Protein AF-A0A4Z2H3I4-F1 (afdb_monomer)

pLDDT: mean 89.33, std 10.77, range [33.47, 98.5]

InterPro domains:
  IPR017946 PLC-like phosphodiesterase, TIM beta/alpha-barrel domain superfamily [G3DSA:3.20.20.190] (2-241)
  IPR017946 PLC-like phosphodiesterase, TIM beta/alpha-barrel domain superfamily [SSF51695] (6-240)
  IPR051057 Phosphoinositide phospholipase C domain-containing protein [PTHR13593] (3-241)

Nearest PDB structures (foldseek):
  4qj4-assembly1_B  TM=6.676E-01  e=1.072E-03  Homo sapiens
  4qj5-assembly1_B  TM=6.598E-01  e=9.048E-03  Homo sapiens
  4gnk-assembly1_B  TM=6.176E-01  e=5.556E-03  Homo sapiens
  8uqn-assembly1_B  TM=5.250E-01  e=7.090E-03  Homo sapiens
  8emv-assembly1_A  TM=5.097E-01  e=9.048E-03  Homo sapiens

Sequence (247 aa):
MIWPYQEETITRQLDAGVRYFDLRIARKAHDHDPTRLYFCHGLYTHTDVETVLQTIRDWAERHPTEILILALSHFKGFDKATSAQLHGHLIGFLVTLFGAKLIHVRDAPTLRSCWDKGRNVIVSYDYPTNQHNEIWSKIPFFYGDTMNTTHIESKLQHILEKERPVQYFFVCGLNLTLPEDARTLRYILRPCDNLANVIRRGLPRLLWWVKLQAAKTPVNIVASDMVTCDDFVQTVIELNALKLTRR

Mean predicted aligned error: 5.27 Å

Foldseek 3Di:
DFDPQAPDAPVVCVVLQDAEDAFEKEDDPDDPDLQWIFGDDPDTGPDTPLVSVLVVLVVCVVVLLAAHEYAYDNYYPCDPVCVVVNVVVVVVSNCVSCPQQQDFPPCLDDSVNSSVSSHRYAAEYDDDPVVDRSYHHGAAEDAQQALDLVSRLVRLLCCFPPVNDPDPHHESESEHHQDPDPCNCVAPVDPPHHPNNSQLVSVVVNLVSVLVSLVPGPHGHYHYGHCVPPCNSVSVVVSVVVVVVVD

Radius of gyration: 18.48 Å; Cα contacts (8 Å, |Δi|>4): 355; chains: 1; bounding box: 54×37×49 Å

Solvent-accessible surface area (backbone atoms only — not comparable to full-atom values): 14256 Å² total; per-residue (Å²): 130,75,45,95,57,36,91,62,53,72,66,56,41,42,75,66,63,55,42,70,42,88,43,28,31,26,41,64,97,81,55,90,54,92,73,61,38,23,36,46,72,96,53,71,33,88,62,44,44,65,65,52,50,49,55,51,46,61,50,44,70,78,34,53,84,51,64,37,38,42,37,38,32,74,66,37,72,56,45,90,92,48,29,66,59,48,51,51,49,53,51,52,48,50,52,64,71,49,44,74,25,43,43,42,64,87,63,72,78,44,75,65,63,26,45,79,62,57,17,29,34,37,42,24,32,68,57,95,48,92,91,40,65,51,47,33,67,58,63,52,74,46,60,44,78,30,79,48,65,71,56,28,52,54,50,52,49,44,42,53,74,70,68,45,80,85,60,95,57,42,33,49,36,69,42,71,31,79,57,97,52,80,70,32,50,72,46,67,72,38,94,91,51,44,59,68,60,53,49,60,71,45,43,62,58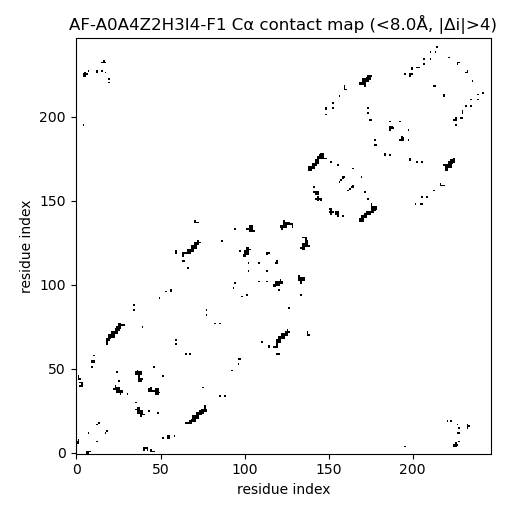,53,52,55,49,49,58,58,45,50,76,77,36,92,70,78,42,80,44,57,59,41,50,92,44,92,58,42,44,60,53,58,57,54,56,52,57,63,54,63,76,73,107

Secondary structure (DSSP, 8-state):
--BTTB-S-HHHHHHHT--EEEEEEE--TT-SSTT--EEEESEEEEEEHHHHHHHHHHHHHH-TTPPEEEEEEEEET--TTTHHHHHHHHHHHHHHHHGGGBPPGGG---HHHHHHTT--EEEEESS--TT-TTEEE---EEE--SS-HHHHHHHHHHIIIII---SS--EEE------SSGGGHHHHS-TT--HHHHHHHHHHHHHHHHHHHHHHS---EEE-SSTTSTTHHHHHHHHHHHHHTT-

Organism: NCBI:txid230148

Structure (mmCIF, N/CA/C/O backbone):
data_AF-A0A4Z2H3I4-F1
#
_entry.id   AF-A0A4Z2H3I4-F1
#
loop_
_atom_site.group_PDB
_atom_site.id
_atom_site.type_symbol
_atom_site.label_atom_id
_atom_site.label_alt_id
_atom_site.label_comp_id
_atom_site.label_asym_id
_atom_site.label_entity_id
_atom_site.label_seq_id
_atom_site.pdbx_PDB_ins_code
_atom_site.Cartn_x
_atom_site.Cartn_y
_atom_site.Cartn_z
_atom_site.occupancy
_atom_site.B_iso_or_equiv
_atom_site.auth_seq_id
_atom_site.auth_comp_id
_atom_site.auth_asym_id
_atom_site.auth_atom_id
_atom_site.pdbx_PDB_model_num
ATOM 1 N N . MET A 1 1 ? 13.005 -14.439 -2.366 1.00 33.47 1 MET A N 1
ATOM 2 C CA . MET A 1 1 ? 13.106 -13.168 -1.619 1.00 33.47 1 MET A CA 1
ATOM 3 C C . MET A 1 1 ? 12.303 -12.146 -2.407 1.00 33.47 1 MET A C 1
ATOM 5 O O . MET A 1 1 ? 12.678 -11.876 -3.540 1.00 33.47 1 MET A O 1
ATOM 9 N N . ILE A 1 2 ? 11.124 -11.741 -1.924 1.00 41.56 2 ILE A N 1
ATOM 10 C CA . ILE A 1 2 ? 10.157 -11.006 -2.764 1.00 41.56 2 ILE A CA 1
ATOM 11 C C . ILE A 1 2 ? 10.314 -9.486 -2.605 1.00 41.56 2 ILE A C 1
ATOM 13 O O . ILE A 1 2 ? 9.957 -8.773 -3.526 1.00 41.56 2 ILE A O 1
ATOM 17 N N . TRP A 1 3 ? 10.971 -8.968 -1.560 1.00 48.19 3 TRP A N 1
ATOM 18 C CA . TRP A 1 3 ? 11.234 -7.528 -1.431 1.00 48.19 3 TRP A CA 1
ATOM 19 C C . TRP A 1 3 ? 12.502 -7.267 -0.607 1.00 48.19 3 TRP A C 1
ATOM 21 O O . TRP A 1 3 ? 12.712 -7.965 0.378 1.00 48.19 3 TRP A O 1
ATOM 31 N N . PRO A 1 4 ? 13.334 -6.257 -0.923 1.00 52.94 4 PRO A N 1
ATOM 32 C CA . PRO A 1 4 ? 14.510 -5.934 -0.104 1.00 52.94 4 PRO A CA 1
ATOM 33 C C . PRO A 1 4 ? 14.171 -5.423 1.313 1.00 52.94 4 PRO A C 1
ATOM 35 O O . PRO A 1 4 ? 15.060 -5.330 2.153 1.00 52.94 4 PRO A O 1
ATOM 38 N N . TYR A 1 5 ? 12.894 -5.125 1.582 1.00 62.50 5 TYR A N 1
ATOM 39 C CA . TYR A 1 5 ? 12.391 -4.551 2.838 1.00 62.50 5 TYR A CA 1
ATOM 40 C C . TYR A 1 5 ? 11.296 -5.405 3.510 1.00 62.50 5 TYR A C 1
ATOM 42 O O . TYR A 1 5 ? 10.777 -5.030 4.559 1.00 62.50 5 TYR A O 1
ATOM 50 N N . GLN A 1 6 ? 10.931 -6.554 2.924 1.00 67.38 6 GLN A N 1
ATOM 51 C CA . GLN A 1 6 ? 9.969 -7.501 3.502 1.00 67.38 6 GLN A CA 1
ATOM 52 C C . GLN A 1 6 ? 10.520 -8.920 3.393 1.00 67.38 6 GLN A C 1
ATOM 54 O O . GLN A 1 6 ? 10.957 -9.350 2.325 1.00 67.38 6 GLN A O 1
ATOM 59 N N . GLU A 1 7 ? 10.473 -9.658 4.495 1.00 71.50 7 GLU A N 1
ATOM 60 C CA . GLU A 1 7 ? 11.048 -11.008 4.571 1.00 71.50 7 GLU A CA 1
ATOM 61 C C . GLU A 1 7 ? 10.045 -12.091 4.164 1.00 71.50 7 GLU A C 1
ATOM 63 O O . GLU A 1 7 ? 10.431 -13.172 3.721 1.00 71.50 7 GLU A O 1
ATOM 68 N N . GLU A 1 8 ? 8.756 -11.764 4.239 1.00 82.69 8 GLU A N 1
ATOM 69 C CA . GLU A 1 8 ? 7.660 -12.702 4.049 1.00 82.69 8 GLU A CA 1
ATOM 70 C C . GLU A 1 8 ? 6.959 -12.544 2.699 1.00 82.69 8 GLU A C 1
ATOM 72 O O . GLU A 1 8 ? 6.923 -11.470 2.087 1.00 82.69 8 GLU A O 1
ATOM 77 N N . THR A 1 9 ? 6.369 -13.644 2.230 1.00 88.12 9 THR A N 1
ATOM 78 C CA . THR A 1 9 ? 5.552 -13.656 1.011 1.00 88.12 9 THR A CA 1
ATOM 79 C C . THR A 1 9 ? 4.274 -12.834 1.193 1.00 88.12 9 THR A C 1
ATOM 81 O O . THR A 1 9 ? 3.823 -12.602 2.315 1.00 88.12 9 THR A O 1
ATOM 84 N N . ILE A 1 10 ? 3.649 -12.427 0.082 1.00 91.00 10 ILE A N 1
ATOM 85 C CA . ILE A 1 10 ? 2.389 -11.666 0.106 1.00 91.00 10 ILE A CA 1
ATOM 86 C C . ILE A 1 10 ? 1.302 -12.394 0.916 1.00 91.00 10 ILE A C 1
ATOM 88 O O . ILE A 1 10 ? 0.629 -11.780 1.734 1.00 91.00 10 ILE A O 1
ATOM 92 N N . THR A 1 11 ? 1.188 -13.717 0.756 1.00 92.62 11 THR A N 1
ATOM 93 C CA . THR A 1 11 ? 0.208 -14.544 1.470 1.00 92.62 11 THR A CA 1
ATOM 94 C C . THR A 1 11 ? 0.482 -14.566 2.965 1.00 92.62 11 THR A C 1
ATOM 96 O O . THR A 1 11 ? -0.439 -14.375 3.742 1.00 92.62 11 THR A O 1
ATOM 99 N N . ARG A 1 12 ? 1.746 -14.700 3.383 1.00 93.25 12 ARG A N 1
ATOM 100 C CA . ARG A 1 12 ? 2.093 -14.664 4.809 1.00 93.25 12 ARG A CA 1
ATOM 101 C C . ARG A 1 12 ? 1.840 -13.296 5.437 1.00 93.25 12 ARG A C 1
ATOM 103 O O . ARG A 1 12 ? 1.395 -13.234 6.574 1.00 93.25 12 ARG A O 1
ATOM 110 N N . GLN A 1 13 ? 2.071 -12.208 4.702 1.00 93.69 13 GLN A N 1
ATOM 111 C CA . GLN A 1 13 ? 1.707 -10.864 5.161 1.00 93.69 13 GLN A CA 1
ATOM 112 C C . GLN A 1 13 ? 0.184 -10.718 5.311 1.00 93.69 13 GLN A C 1
ATOM 114 O O . GLN A 1 13 ? -0.286 -10.208 6.328 1.00 93.69 13 GLN A O 1
ATOM 119 N N . LEU A 1 14 ? -0.592 -11.204 4.336 1.00 96.19 14 LEU A N 1
ATOM 120 C CA . LEU A 1 14 ? -2.055 -11.233 4.411 1.00 96.19 14 LEU A CA 1
ATOM 121 C C . LEU A 1 14 ? -2.539 -12.052 5.619 1.00 96.19 14 LEU A C 1
ATOM 123 O O . LEU A 1 14 ? -3.332 -11.553 6.417 1.00 96.19 14 LEU A O 1
ATOM 127 N N . ASP A 1 15 ? -2.021 -13.263 5.807 1.00 96.00 15 ASP A N 1
ATOM 128 C CA . ASP A 1 15 ? -2.393 -14.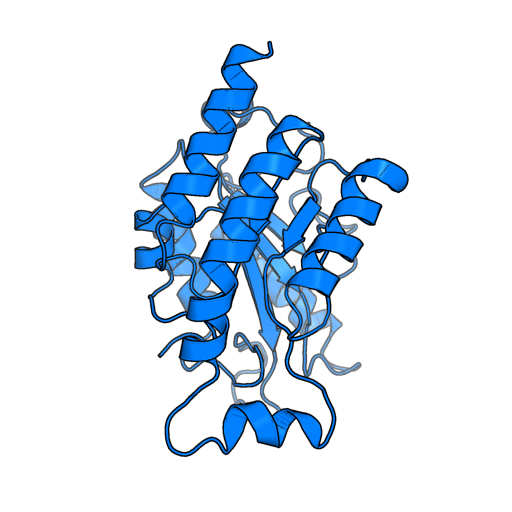141 6.922 1.00 96.00 15 ASP A CA 1
ATOM 129 C C . ASP A 1 15 ? -1.993 -13.545 8.282 1.00 96.00 15 ASP A C 1
ATOM 131 O O . ASP A 1 15 ? -2.710 -13.713 9.265 1.00 96.00 15 ASP A O 1
ATOM 135 N N . ALA A 1 16 ? -0.898 -12.779 8.335 1.00 94.75 16 ALA A N 1
ATOM 136 C CA . ALA A 1 16 ? -0.469 -12.063 9.535 1.00 94.75 16 ALA A CA 1
ATOM 137 C C . ALA A 1 16 ? -1.358 -10.856 9.890 1.00 94.75 16 ALA A C 1
ATOM 139 O O . ALA A 1 16 ? -1.251 -10.350 11.003 1.00 94.75 16 ALA A O 1
ATOM 140 N N . GLY A 1 17 ? -2.219 -10.390 8.975 1.00 95.81 17 GLY A N 1
ATOM 141 C CA . GLY A 1 17 ? -3.158 -9.280 9.201 1.00 95.81 17 GLY A CA 1
ATOM 142 C C . GLY A 1 17 ? -2.878 -8.003 8.397 1.00 95.81 17 GLY A C 1
ATOM 143 O O . GLY A 1 17 ? -3.537 -6.985 8.608 1.00 95.81 17 GLY A O 1
ATOM 144 N N . VAL A 1 18 ? -1.935 -8.026 7.450 1.00 96.81 18 VAL A N 1
ATOM 145 C CA . VAL A 1 18 ? -1.668 -6.884 6.559 1.00 96.81 18 VAL A CA 1
ATOM 146 C C . VAL A 1 18 ? -2.815 -6.720 5.562 1.00 96.81 18 VAL A C 1
ATOM 148 O O . VAL A 1 18 ? -3.235 -7.676 4.910 1.00 96.81 18 VAL A O 1
ATOM 151 N N . ARG A 1 19 ? -3.331 -5.494 5.432 1.00 97.75 19 ARG A N 1
ATOM 152 C CA . ARG A 1 19 ? -4.454 -5.157 4.533 1.00 97.75 19 ARG A CA 1
ATOM 153 C C . ARG A 1 19 ? -4.159 -4.018 3.562 1.00 97.75 19 ARG A C 1
ATOM 155 O O . ARG A 1 19 ? -4.962 -3.762 2.673 1.00 97.75 19 ARG A O 1
ATOM 162 N N . TYR A 1 20 ? -3.016 -3.354 3.706 1.00 97.81 20 TYR A N 1
ATOM 163 C CA . TYR A 1 20 ? -2.550 -2.307 2.804 1.00 97.81 20 TYR A CA 1
ATOM 164 C C . TYR A 1 20 ? -1.226 -2.725 2.170 1.00 97.81 20 TYR A C 1
ATOM 166 O O . TYR A 1 20 ? -0.314 -3.141 2.884 1.00 97.81 20 TYR A O 1
ATOM 174 N N . PHE A 1 21 ? -1.105 -2.563 0.853 1.00 96.62 21 PHE A N 1
ATOM 175 C CA . PHE A 1 21 ? 0.121 -2.852 0.112 1.00 96.62 21 PHE A CA 1
ATOM 176 C C . PHE A 1 21 ? 0.540 -1.644 -0.735 1.00 96.62 21 PHE A C 1
ATOM 178 O O . PHE A 1 21 ? -0.208 -1.221 -1.616 1.00 96.62 21 PHE A O 1
ATOM 185 N N . ASP A 1 22 ? 1.749 -1.120 -0.487 1.00 94.81 22 ASP A N 1
ATOM 186 C CA . ASP A 1 22 ? 2.433 -0.162 -1.375 1.00 94.81 22 ASP A CA 1
ATOM 187 C C . ASP A 1 22 ? 3.114 -0.935 -2.515 1.00 94.81 22 ASP A C 1
ATOM 189 O O . ASP A 1 22 ? 4.174 -1.541 -2.347 1.00 94.81 22 ASP A O 1
ATOM 193 N N . LEU A 1 23 ? 2.463 -0.966 -3.674 1.00 95.19 23 LEU A N 1
ATOM 194 C CA . LEU A 1 23 ? 2.845 -1.747 -4.843 1.00 95.19 23 LEU A CA 1
ATOM 195 C C . LEU A 1 23 ? 3.540 -0.853 -5.874 1.00 95.19 23 LEU A C 1
ATOM 197 O O . LEU A 1 23 ? 2.917 -0.252 -6.748 1.00 95.19 23 LEU A O 1
ATOM 201 N N . ARG A 1 24 ? 4.867 -0.785 -5.795 1.00 94.88 24 ARG A N 1
ATOM 202 C CA . ARG A 1 24 ? 5.680 0.030 -6.708 1.00 94.88 24 ARG A CA 1
ATOM 203 C C . ARG A 1 24 ? 5.961 -0.710 -8.000 1.00 94.88 24 ARG A C 1
ATOM 205 O O . ARG A 1 24 ? 6.603 -1.757 -7.967 1.00 94.88 24 ARG A O 1
ATOM 212 N N . ILE A 1 25 ? 5.503 -0.176 -9.124 1.00 96.00 25 ILE A N 1
ATOM 213 C CA . ILE A 1 25 ? 5.488 -0.877 -10.412 1.00 96.00 25 ILE A CA 1
ATOM 214 C C . ILE A 1 25 ? 6.670 -0.456 -11.278 1.00 96.00 25 ILE A C 1
ATOM 216 O O . ILE A 1 25 ? 7.035 0.715 -11.330 1.00 96.00 25 ILE A O 1
ATOM 220 N N . ALA A 1 26 ? 7.263 -1.401 -12.000 1.00 95.12 26 ALA A N 1
ATOM 221 C CA . ALA A 1 26 ? 8.346 -1.121 -12.920 1.00 95.12 26 ALA A CA 1
ATOM 222 C C . ALA A 1 26 ? 8.342 -2.018 -14.163 1.00 95.12 26 ALA A C 1
ATOM 224 O O . ALA A 1 26 ? 7.937 -3.180 -14.131 1.00 95.12 26 ALA A O 1
ATOM 225 N N . ARG A 1 27 ? 8.877 -1.474 -15.255 1.00 94.56 27 ARG A N 1
ATOM 226 C CA . ARG A 1 27 ? 9.153 -2.151 -16.522 1.00 94.56 27 ARG A CA 1
ATOM 227 C C . ARG A 1 27 ? 10.663 -2.366 -16.659 1.00 94.56 27 ARG A C 1
ATOM 229 O O . ARG A 1 27 ? 11.450 -1.451 -16.420 1.00 94.56 27 ARG A O 1
ATOM 236 N N . LYS A 1 28 ? 11.079 -3.571 -17.056 1.00 91.88 28 LYS A N 1
ATOM 237 C CA . LYS A 1 28 ? 12.481 -3.863 -17.404 1.00 91.88 28 LYS A CA 1
ATOM 238 C C . LYS A 1 28 ? 12.719 -3.490 -18.871 1.00 91.88 28 LYS A C 1
ATOM 240 O O . LYS A 1 28 ? 11.961 -3.927 -19.729 1.00 91.88 28 LYS A O 1
ATOM 245 N N . ALA A 1 29 ? 13.790 -2.750 -19.161 1.00 86.25 29 ALA A N 1
ATOM 246 C CA . ALA A 1 29 ? 14.075 -2.210 -20.499 1.00 86.25 29 ALA A CA 1
ATOM 247 C C . ALA A 1 29 ? 14.189 -3.265 -21.622 1.00 86.25 29 ALA A C 1
ATOM 249 O O . ALA A 1 29 ? 13.952 -2.949 -22.783 1.00 86.25 29 ALA A O 1
ATOM 250 N N . HIS A 1 30 ? 14.542 -4.511 -21.291 1.00 85.31 30 HIS A N 1
ATOM 251 C CA . HIS A 1 30 ? 14.790 -5.582 -22.267 1.00 85.31 30 HIS A CA 1
ATOM 252 C C . HIS A 1 30 ? 13.924 -6.823 -22.041 1.00 85.31 30 HIS A C 1
ATOM 254 O O . HIS A 1 30 ? 14.320 -7.925 -22.409 1.00 85.31 30 HIS A O 1
ATOM 260 N N . ASP A 1 31 ? 12.762 -6.684 -21.404 1.00 90.81 31 ASP A N 1
ATOM 261 C CA . ASP A 1 31 ? 11.843 -7.823 -21.349 1.00 90.81 31 ASP A CA 1
ATOM 262 C C . ASP A 1 31 ? 11.178 -8.027 -22.710 1.00 90.81 31 ASP A C 1
ATOM 264 O O . ASP A 1 31 ? 10.660 -7.067 -23.286 1.00 90.81 31 ASP A O 1
ATOM 268 N N . HIS A 1 32 ? 11.170 -9.268 -23.184 1.00 92.00 32 HIS A N 1
ATOM 269 C CA . HIS A 1 32 ? 10.575 -9.644 -24.463 1.00 92.00 32 HIS A CA 1
ATOM 270 C C . HIS A 1 32 ? 9.046 -9.551 -24.460 1.00 92.00 32 HIS A C 1
ATOM 272 O O . HIS A 1 32 ? 8.442 -9.400 -25.519 1.00 92.00 32 HIS A O 1
ATOM 278 N N . ASP A 1 33 ? 8.425 -9.630 -23.284 1.00 94.06 33 ASP A N 1
ATOM 279 C CA . ASP A 1 33 ? 6.992 -9.440 -23.125 1.00 94.06 33 ASP A CA 1
ATOM 280 C C . ASP A 1 33 ? 6.682 -7.930 -23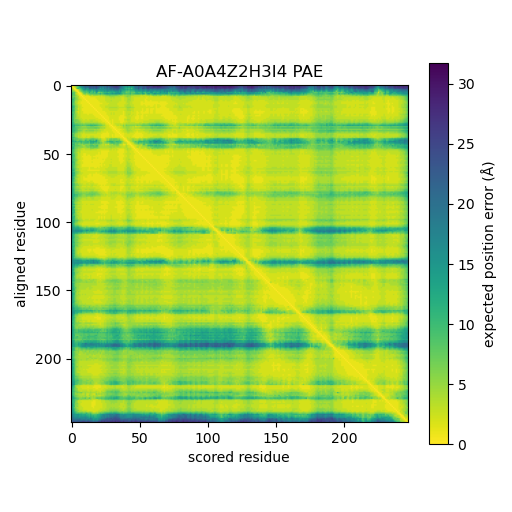.031 1.00 94.06 33 ASP A C 1
ATOM 282 O O . ASP A 1 33 ? 7.182 -7.251 -22.122 1.00 94.06 33 ASP A O 1
ATOM 286 N N . PRO A 1 34 ? 5.895 -7.368 -23.970 1.00 91.50 34 PRO A N 1
ATOM 287 C CA . PRO A 1 34 ? 5.706 -5.923 -24.089 1.00 91.50 34 PRO A CA 1
ATOM 288 C C . PRO A 1 34 ? 5.000 -5.312 -22.877 1.00 91.50 34 PRO A C 1
ATOM 290 O O . PRO A 1 34 ? 5.246 -4.147 -22.558 1.00 91.50 34 PRO A O 1
ATOM 293 N N . THR A 1 35 ? 4.163 -6.091 -22.190 1.00 94.62 35 THR A N 1
ATOM 294 C CA . THR A 1 35 ? 3.312 -5.635 -21.086 1.00 94.62 35 THR A CA 1
ATOM 295 C C . THR A 1 35 ? 3.733 -6.194 -19.735 1.00 94.62 35 THR A C 1
ATOM 297 O O . THR A 1 35 ? 3.132 -5.838 -18.727 1.00 94.62 35 THR A O 1
ATOM 300 N N . ARG A 1 36 ? 4.784 -7.021 -19.670 1.00 96.06 36 ARG A N 1
ATOM 301 C CA . ARG A 1 36 ? 5.244 -7.588 -18.400 1.00 96.06 36 ARG A CA 1
ATOM 302 C C . ARG A 1 36 ? 5.825 -6.538 -17.471 1.00 96.06 36 ARG A C 1
ATOM 304 O O . ARG A 1 36 ? 6.812 -5.854 -17.781 1.00 96.06 36 ARG A O 1
ATOM 311 N N . LEU A 1 37 ? 5.235 -6.494 -16.284 1.00 96.88 37 LEU A N 1
ATOM 312 C CA . LEU A 1 37 ? 5.583 -5.592 -15.201 1.00 96.88 37 LEU A CA 1
ATOM 313 C C . LEU A 1 37 ? 6.110 -6.371 -14.003 1.00 96.88 37 LEU A C 1
ATOM 315 O O . LEU A 1 37 ? 5.748 -7.519 -13.758 1.00 96.88 37 LEU A O 1
ATOM 319 N N . TYR A 1 38 ? 6.954 -5.706 -13.233 1.00 95.38 38 TYR A N 1
ATOM 320 C CA . TYR A 1 38 ? 7.551 -6.213 -12.007 1.00 95.38 38 TYR A CA 1
ATOM 321 C C . TYR A 1 38 ? 7.310 -5.208 -10.907 1.00 95.38 38 TYR A C 1
ATOM 323 O O . TYR A 1 38 ? 7.079 -4.029 -11.183 1.00 95.38 38 TYR A O 1
ATOM 331 N N . PHE A 1 39 ? 7.440 -5.639 -9.663 1.00 91.69 39 PHE A N 1
ATOM 332 C CA . PHE A 1 39 ? 7.546 -4.659 -8.608 1.00 91.69 39 PHE A CA 1
ATOM 333 C C . PHE A 1 39 ? 8.992 -4.218 -8.395 1.00 91.69 39 PHE A C 1
ATOM 335 O O . PHE A 1 39 ? 9.930 -4.962 -8.698 1.00 91.69 39 PHE A O 1
ATOM 342 N N . CYS A 1 40 ? 9.184 -2.999 -7.891 1.00 82.50 40 CYS A N 1
ATOM 343 C CA . CYS A 1 40 ? 10.511 -2.437 -7.680 1.00 82.50 40 CYS A CA 1
ATOM 344 C C . CYS A 1 40 ? 10.581 -1.528 -6.453 1.00 82.50 40 CYS A C 1
ATOM 346 O O . CYS A 1 40 ? 9.931 -0.488 -6.385 1.00 82.50 40 CYS A O 1
ATOM 348 N N . HIS A 1 41 ? 11.466 -1.881 -5.523 1.00 71.69 41 HIS A N 1
ATOM 349 C CA . HIS A 1 41 ? 11.884 -1.004 -4.431 1.00 71.69 41 HIS A CA 1
ATOM 350 C C . HIS A 1 41 ? 13.417 -1.037 -4.335 1.00 71.69 41 HIS A C 1
ATOM 352 O O . HIS A 1 41 ? 13.997 -1.671 -3.459 1.00 71.69 41 HIS A O 1
ATOM 358 N N . GLY A 1 42 ? 14.088 -0.431 -5.319 1.00 65.19 42 GLY A N 1
ATOM 359 C CA . GLY A 1 42 ? 15.540 -0.526 -5.526 1.00 65.19 42 GLY A CA 1
ATOM 360 C C . GLY A 1 42 ? 15.936 -1.722 -6.400 1.00 65.19 42 GLY A C 1
ATOM 361 O O . GLY A 1 42 ? 16.611 -1.538 -7.411 1.00 65.19 42 GLY A O 1
ATOM 362 N N . LEU A 1 43 ? 15.442 -2.920 -6.071 1.00 64.44 43 LEU A N 1
ATOM 363 C CA . LEU A 1 43 ? 15.597 -4.142 -6.872 1.00 64.44 43 LEU A CA 1
ATOM 364 C C . LEU A 1 43 ? 14.255 -4.604 -7.449 1.00 64.44 43 LEU A C 1
ATOM 366 O O . LEU A 1 43 ? 13.209 -4.405 -6.829 1.00 64.44 43 LEU A O 1
ATOM 370 N N . TYR A 1 44 ? 14.305 -5.237 -8.624 1.00 73.81 44 TYR A N 1
ATOM 371 C CA . TYR A 1 44 ? 13.139 -5.859 -9.250 1.00 73.81 44 TYR A CA 1
ATOM 372 C C . TYR A 1 44 ? 12.775 -7.171 -8.563 1.00 73.81 44 TYR A C 1
ATOM 374 O O . TYR A 1 44 ? 13.653 -7.961 -8.211 1.00 73.81 44 TYR A O 1
ATOM 382 N N . THR A 1 45 ? 11.480 -7.453 -8.476 1.00 79.00 45 THR A N 1
ATOM 383 C CA . THR A 1 45 ? 10.998 -8.788 -8.123 1.00 79.00 45 THR A CA 1
ATOM 384 C C . THR A 1 45 ? 11.308 -9.802 -9.224 1.00 79.00 45 THR A C 1
ATOM 386 O O . THR A 1 45 ? 11.443 -9.468 -10.408 1.00 79.00 45 THR A O 1
ATOM 389 N N . HIS A 1 46 ? 11.432 -11.070 -8.825 1.00 81.19 46 HIS A N 1
ATOM 390 C CA . HIS A 1 46 ? 11.517 -12.187 -9.769 1.00 81.19 46 HIS A CA 1
ATOM 391 C C . HIS A 1 46 ? 10.151 -12.499 -10.383 1.00 81.19 46 HIS A C 1
ATOM 393 O O . HIS A 1 46 ? 10.049 -12.659 -11.594 1.00 81.19 46 HIS A O 1
ATOM 399 N N . THR A 1 47 ? 9.117 -12.549 -9.545 1.00 87.75 47 THR A N 1
ATOM 400 C CA . THR A 1 47 ? 7.726 -12.749 -9.958 1.00 87.75 47 THR A CA 1
ATOM 401 C C . THR A 1 47 ? 7.163 -11.458 -10.549 1.00 87.75 47 THR A C 1
ATOM 403 O O . THR A 1 47 ? 7.427 -10.372 -10.019 1.00 87.75 47 THR A O 1
ATOM 406 N N . ASP A 1 48 ? 6.416 -11.575 -11.645 1.00 94.12 48 ASP A N 1
ATOM 407 C CA . ASP A 1 48 ? 5.728 -10.456 -12.283 1.00 94.12 48 ASP A CA 1
ATOM 408 C C . ASP A 1 48 ? 4.522 -9.975 -11.453 1.00 94.12 48 ASP A C 1
ATOM 410 O O . ASP A 1 48 ? 4.049 -10.644 -10.529 1.00 94.12 48 ASP A O 1
ATOM 414 N N . VAL A 1 49 ? 4.043 -8.776 -11.779 1.00 96.31 49 VAL A N 1
ATOM 415 C CA . VAL A 1 49 ? 2.945 -8.102 -11.073 1.00 96.31 49 VAL A CA 1
ATOM 416 C C . VAL A 1 49 ? 1.639 -8.890 -11.158 1.00 96.31 49 VAL A C 1
ATOM 418 O O . VAL A 1 49 ? 0.946 -9.020 -10.149 1.00 96.31 49 VAL A O 1
ATOM 421 N N . GLU A 1 50 ? 1.301 -9.428 -12.329 1.00 97.50 50 GLU A N 1
ATOM 422 C CA . GLU A 1 50 ? 0.017 -10.092 -12.563 1.00 97.50 50 GLU A CA 1
ATOM 423 C C . GLU A 1 50 ? -0.101 -11.383 -11.751 1.00 97.50 50 GLU A C 1
ATOM 425 O O . GLU A 1 50 ? -1.119 -11.598 -11.090 1.00 97.50 50 GLU A O 1
ATOM 430 N N . THR A 1 51 ? 0.965 -12.185 -11.696 1.00 96.81 51 THR A N 1
ATOM 431 C CA . THR A 1 51 ? 1.025 -13.411 -10.882 1.00 96.81 51 THR A CA 1
ATOM 432 C C . THR A 1 51 ? 0.799 -13.130 -9.389 1.00 96.81 51 THR A C 1
ATOM 434 O O . THR A 1 51 ? 0.064 -13.846 -8.698 1.00 96.81 51 THR A O 1
ATOM 437 N N . VAL A 1 52 ? 1.402 -12.065 -8.848 1.00 96.19 52 VAL A N 1
ATOM 438 C CA . VAL A 1 52 ? 1.201 -11.698 -7.434 1.00 96.19 52 VAL A CA 1
ATOM 439 C C . VAL A 1 52 ? -0.211 -11.164 -7.199 1.00 96.19 52 VAL A C 1
ATOM 441 O O . VAL A 1 52 ? -0.834 -11.515 -6.198 1.00 96.19 52 VAL A O 1
ATOM 444 N N . LEU A 1 53 ? -0.752 -10.361 -8.119 1.00 98.25 53 LEU A N 1
ATOM 445 C CA . LEU A 1 53 ? -2.129 -9.872 -8.027 1.00 98.25 53 LEU A CA 1
ATOM 446 C C . LEU A 1 53 ? -3.147 -11.020 -8.073 1.00 98.25 53 LEU A C 1
ATOM 448 O O . LEU A 1 53 ? -4.117 -10.988 -7.318 1.00 98.25 53 LEU A O 1
ATOM 452 N N . GLN A 1 54 ? -2.914 -12.063 -8.878 1.00 98.38 54 GLN A N 1
ATOM 453 C CA . GLN A 1 54 ? -3.735 -13.282 -8.873 1.00 98.38 54 GLN A CA 1
ATOM 454 C C . GLN A 1 54 ? -3.713 -13.968 -7.502 1.00 98.38 54 GLN A C 1
ATOM 456 O O . GLN A 1 54 ? -4.769 -14.311 -6.976 1.00 98.38 54 GLN A O 1
ATOM 461 N N . THR A 1 55 ? -2.536 -14.069 -6.876 1.00 97.94 55 THR A N 1
ATOM 462 C CA . THR A 1 55 ? -2.398 -14.612 -5.512 1.00 97.94 55 THR A CA 1
ATOM 463 C C . THR A 1 55 ? -3.212 -13.800 -4.497 1.00 97.94 55 THR A C 1
ATOM 465 O O . THR A 1 55 ? -3.881 -14.367 -3.632 1.00 97.94 55 THR A O 1
ATOM 468 N N . ILE A 1 56 ? -3.189 -12.467 -4.611 1.00 98.38 56 ILE A N 1
ATOM 469 C CA . ILE A 1 56 ? -3.987 -11.568 -3.765 1.00 98.38 56 ILE A CA 1
ATOM 470 C C . ILE A 1 56 ? -5.486 -11.774 -4.020 1.00 98.38 56 ILE A C 1
ATOM 472 O O . ILE A 1 56 ? -6.254 -11.866 -3.064 1.00 98.38 56 ILE A O 1
ATOM 476 N N . ARG A 1 57 ? -5.909 -11.891 -5.285 1.00 98.38 57 ARG A N 1
ATOM 477 C CA . ARG A 1 57 ? -7.306 -12.148 -5.666 1.00 98.38 57 ARG A CA 1
ATOM 478 C C . ARG A 1 57 ? -7.817 -13.454 -5.070 1.00 98.38 57 ARG A C 1
ATOM 480 O O . ARG A 1 57 ? -8.890 -13.462 -4.472 1.00 98.38 57 ARG A O 1
ATOM 487 N N . ASP A 1 58 ? -7.047 -14.532 -5.177 1.00 98.38 58 ASP A N 1
ATOM 488 C CA . ASP A 1 58 ? -7.422 -15.844 -4.638 1.00 98.38 58 ASP A CA 1
ATOM 489 C C . ASP A 1 58 ? -7.508 -15.835 -3.107 1.00 98.38 58 ASP A C 1
ATOM 491 O O . ASP A 1 58 ? -8.294 -16.574 -2.510 1.00 98.38 58 ASP A O 1
ATOM 495 N N . TRP A 1 59 ? -6.691 -15.012 -2.444 1.00 98.50 59 TRP A N 1
ATOM 496 C CA . TRP A 1 59 ? -6.810 -14.785 -1.007 1.00 98.50 59 TRP A CA 1
ATOM 497 C C . TRP A 1 59 ? -8.064 -13.971 -0.669 1.00 98.50 59 TRP A C 1
ATOM 499 O O . TRP A 1 59 ? -8.817 -14.380 0.211 1.00 98.50 59 TRP A O 1
ATOM 509 N N . ALA A 1 60 ? -8.335 -12.882 -1.394 1.00 98.38 60 ALA A N 1
ATOM 510 C CA . ALA A 1 60 ? -9.510 -12.034 -1.186 1.00 98.38 60 ALA A CA 1
ATOM 511 C C . ALA A 1 60 ? -10.830 -12.796 -1.394 1.00 98.38 60 ALA A C 1
ATOM 513 O O . ALA A 1 60 ? -11.794 -12.556 -0.673 1.00 98.38 60 ALA A O 1
ATOM 514 N N . GLU A 1 61 ? -10.873 -13.742 -2.338 1.00 97.94 61 GLU A N 1
ATOM 515 C CA . GLU A 1 61 ? -12.028 -14.625 -2.565 1.00 97.94 61 GLU A CA 1
ATOM 516 C C . GLU A 1 61 ? -12.358 -15.476 -1.332 1.00 97.94 61 GLU A C 1
ATOM 518 O O . GLU A 1 61 ? -13.520 -15.644 -0.974 1.00 97.94 61 GLU A O 1
ATOM 523 N N . ARG A 1 62 ? -11.329 -15.988 -0.651 1.00 98.19 62 ARG A N 1
ATOM 524 C CA . ARG A 1 62 ? -11.484 -16.837 0.539 1.00 98.19 62 ARG A CA 1
ATOM 525 C C . ARG A 1 62 ? -11.783 -16.046 1.814 1.00 98.19 62 ARG A C 1
ATOM 527 O O . ARG A 1 62 ? -12.165 -16.648 2.812 1.00 98.19 62 ARG A O 1
ATOM 534 N N . HIS A 1 63 ? -11.635 -14.722 1.778 1.00 98.38 63 HIS A N 1
ATOM 535 C CA . HIS A 1 63 ? -11.802 -13.834 2.930 1.00 98.38 63 HIS A CA 1
ATOM 536 C C . HIS A 1 63 ? -12.714 -12.644 2.576 1.00 98.38 63 HIS A C 1
ATOM 538 O O . HIS A 1 63 ? -12.270 -11.493 2.574 1.00 98.38 63 HIS A O 1
ATOM 544 N N . PRO A 1 64 ? -14.004 -12.887 2.271 1.00 97.50 64 PRO A N 1
ATOM 545 C CA . PRO A 1 64 ? -14.909 -11.860 1.743 1.00 97.50 64 PRO A CA 1
ATOM 546 C C . PRO A 1 64 ? -15.178 -10.698 2.714 1.00 97.50 64 PRO A C 1
ATOM 548 O O . PRO A 1 64 ? -15.619 -9.632 2.289 1.00 97.50 64 PRO A O 1
ATOM 551 N N . THR A 1 65 ? -14.906 -10.874 4.010 1.00 97.50 65 THR A N 1
ATOM 552 C CA . THR A 1 65 ? -15.054 -9.821 5.025 1.00 97.50 65 THR A CA 1
ATOM 553 C C . THR A 1 65 ? -13.810 -8.944 5.181 1.00 97.50 65 THR A C 1
ATOM 555 O O . THR A 1 65 ? -13.884 -7.868 5.777 1.00 97.50 65 THR A O 1
ATOM 558 N N . GLU A 1 66 ? -12.670 -9.361 4.635 1.00 98.12 66 GLU A N 1
ATOM 559 C CA . GLU A 1 66 ? -11.400 -8.656 4.779 1.00 98.12 66 GLU A CA 1
ATOM 560 C C . GLU A 1 66 ? -11.218 -7.647 3.648 1.00 98.12 66 GLU A C 1
ATOM 562 O O . GLU A 1 66 ? -11.123 -8.025 2.484 1.00 98.12 66 GLU A O 1
ATOM 567 N N . ILE A 1 67 ? -11.145 -6.358 3.989 1.00 97.69 67 ILE A N 1
ATOM 568 C CA . ILE A 1 67 ? -10.945 -5.292 3.002 1.00 97.69 67 ILE A CA 1
ATOM 569 C C . ILE A 1 67 ? -9.455 -5.136 2.700 1.00 97.69 67 ILE A C 1
ATOM 571 O O . ILE A 1 67 ? -8.668 -4.855 3.602 1.00 97.69 67 ILE A O 1
ATOM 575 N N . LEU A 1 68 ? -9.081 -5.266 1.429 1.00 98.50 68 LEU A N 1
ATOM 576 C CA . LEU A 1 68 ? -7.727 -5.029 0.935 1.00 98.50 68 LEU A CA 1
ATOM 577 C C . LEU A 1 68 ? -7.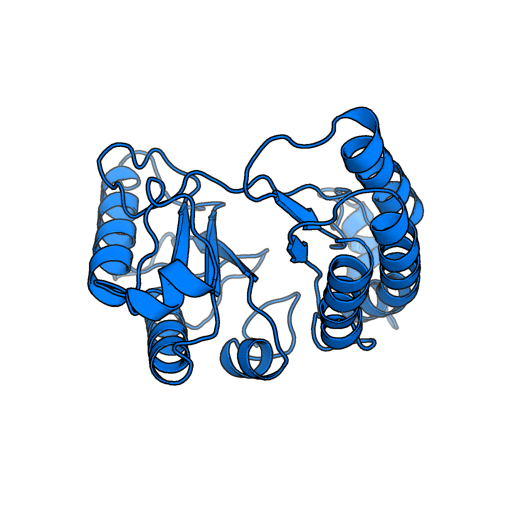616 -3.663 0.261 1.00 98.50 68 LEU A C 1
ATOM 579 O O . LEU A 1 68 ? -8.502 -3.266 -0.490 1.00 98.50 68 LEU A O 1
ATOM 583 N N . ILE A 1 69 ? -6.502 -2.969 0.483 1.00 98.19 69 ILE A N 1
ATOM 584 C CA . ILE A 1 69 ? -6.146 -1.711 -0.175 1.00 98.19 69 ILE A CA 1
ATOM 585 C C . ILE A 1 69 ? -4.825 -1.914 -0.917 1.00 98.19 69 ILE A C 1
ATOM 587 O O . ILE A 1 69 ? -3.766 -2.069 -0.309 1.00 98.19 69 ILE A O 1
ATOM 591 N N . LEU A 1 70 ? -4.890 -1.912 -2.244 1.00 98.44 70 LEU A N 1
ATOM 592 C CA . LEU A 1 70 ? -3.745 -2.081 -3.132 1.00 98.44 70 LEU A CA 1
ATOM 593 C C . LEU A 1 70 ? -3.394 -0.721 -3.733 1.00 98.44 70 LEU A C 1
ATOM 595 O O . LEU A 1 70 ? -4.157 -0.186 -4.535 1.00 98.44 70 LEU A O 1
ATOM 599 N N . ALA A 1 71 ? -2.265 -0.138 -3.335 1.00 97.50 71 ALA A N 1
ATOM 600 C CA . ALA A 1 71 ? -1.828 1.166 -3.816 1.00 97.50 71 ALA A CA 1
ATOM 601 C C . ALA A 1 71 ? -0.712 1.012 -4.851 1.00 97.50 71 ALA A C 1
ATOM 603 O O . ALA A 1 71 ? 0.430 0.744 -4.495 1.00 97.50 71 ALA A O 1
ATOM 604 N N . LEU A 1 72 ? -1.042 1.175 -6.133 1.00 97.69 72 LEU A N 1
ATOM 605 C CA . LEU A 1 72 ? -0.089 1.066 -7.232 1.00 97.69 72 LEU A CA 1
ATOM 606 C C . LEU A 1 72 ? 0.524 2.426 -7.558 1.00 97.69 72 LEU A C 1
ATOM 608 O O . LEU A 1 72 ? -0.191 3.399 -7.813 1.00 97.69 72 LEU A O 1
ATOM 612 N N . SER A 1 73 ? 1.853 2.494 -7.561 1.00 95.81 73 SER A N 1
ATOM 613 C CA . SER A 1 73 ? 2.578 3.759 -7.689 1.00 95.81 73 SER A CA 1
ATOM 614 C C . SER A 1 73 ? 3.972 3.597 -8.307 1.00 95.81 73 SER A C 1
ATOM 616 O O . SER A 1 73 ? 4.384 2.496 -8.682 1.00 95.81 73 SER A O 1
ATOM 618 N N . HIS A 1 74 ? 4.709 4.713 -8.415 1.00 92.56 74 HIS A N 1
ATOM 619 C CA . HIS A 1 74 ? 6.135 4.746 -8.770 1.00 92.56 74 HIS A CA 1
ATOM 620 C C . HIS A 1 74 ? 6.492 4.014 -10.078 1.00 92.56 74 HIS A C 1
ATOM 622 O O . HIS A 1 74 ? 7.544 3.384 -10.156 1.00 92.56 74 HIS A O 1
ATOM 628 N N . PHE A 1 75 ? 5.629 4.125 -11.095 1.00 95.19 75 PHE A N 1
ATOM 629 C CA . PHE A 1 75 ? 5.717 3.469 -12.407 1.00 95.19 75 PHE A CA 1
ATOM 630 C C . PHE A 1 75 ? 7.053 3.719 -13.140 1.00 95.19 75 PHE A C 1
ATOM 632 O O . PHE A 1 75 ? 7.174 4.597 -13.993 1.00 95.19 75 PHE A O 1
ATOM 639 N N . LYS A 1 76 ? 8.091 2.946 -12.806 1.00 94.00 76 LYS A N 1
ATOM 640 C CA . LYS A 1 76 ? 9.459 3.110 -13.320 1.00 94.00 76 LYS A CA 1
ATOM 641 C C . LYS A 1 76 ? 9.625 2.423 -14.675 1.00 94.00 76 LYS A C 1
ATOM 643 O O . LYS A 1 76 ? 9.210 1.283 -14.848 1.00 94.00 76 LYS A O 1
ATOM 648 N N . GLY A 1 77 ? 10.279 3.086 -15.629 1.00 92.75 77 GLY A N 1
ATOM 649 C CA . GLY A 1 77 ? 10.466 2.547 -16.987 1.00 92.75 77 GLY A CA 1
ATOM 650 C C . GLY A 1 77 ? 9.206 2.616 -17.858 1.00 92.75 77 GLY A C 1
ATOM 651 O O . GLY A 1 77 ? 9.111 1.923 -18.866 1.00 92.75 77 GLY A O 1
ATOM 652 N N . PHE A 1 78 ? 8.221 3.425 -17.461 1.00 94.56 78 PHE A N 1
ATOM 653 C CA . PHE A 1 78 ? 7.062 3.756 -18.285 1.00 94.56 78 PHE A CA 1
ATOM 654 C C . PHE A 1 78 ? 7.454 4.921 -19.196 1.00 94.56 78 PHE A C 1
ATOM 656 O O . PHE A 1 78 ? 7.192 6.086 -18.896 1.00 94.56 78 PHE A O 1
ATOM 663 N N . ASP A 1 79 ? 8.144 4.605 -20.287 1.00 90.62 79 ASP A N 1
ATOM 664 C CA . ASP A 1 79 ? 8.625 5.607 -21.236 1.00 90.62 79 ASP A CA 1
ATOM 665 C C . ASP A 1 79 ? 7.462 6.292 -21.960 1.00 90.62 79 ASP A C 1
ATOM 667 O O . ASP A 1 79 ? 6.384 5.723 -22.126 1.00 90.62 79 ASP A O 1
ATOM 671 N N . LYS A 1 80 ? 7.676 7.513 -22.463 1.00 90.38 80 LYS A N 1
ATOM 672 C CA . LYS A 1 80 ? 6.620 8.322 -23.104 1.00 90.38 80 LYS A CA 1
ATOM 673 C C . LYS A 1 80 ? 5.858 7.572 -24.210 1.00 90.38 80 LYS A C 1
ATOM 675 O O . LYS A 1 80 ? 4.660 7.783 -24.363 1.00 90.38 80 LYS A O 1
ATOM 680 N N . ALA A 1 81 ? 6.542 6.710 -24.964 1.00 91.12 81 ALA A N 1
ATOM 681 C CA . ALA A 1 81 ? 5.951 5.947 -26.063 1.00 91.12 81 ALA A CA 1
ATOM 682 C C . ALA A 1 81 ? 5.091 4.753 -25.603 1.00 91.12 81 ALA A C 1
ATOM 684 O O . ALA A 1 81 ? 4.162 4.375 -26.307 1.00 91.12 81 ALA A O 1
ATOM 685 N N . THR A 1 82 ? 5.383 4.165 -24.439 1.00 91.19 82 THR A N 1
ATOM 686 C CA . THR A 1 82 ? 4.737 2.932 -23.948 1.00 91.19 82 THR A CA 1
ATOM 687 C C . THR A 1 82 ? 3.861 3.167 -22.719 1.00 91.19 82 THR A C 1
ATOM 689 O O . THR A 1 82 ? 3.024 2.330 -22.397 1.00 91.19 82 THR A O 1
ATOM 692 N N . SER A 1 83 ? 3.999 4.317 -22.052 1.00 93.75 83 SER A N 1
ATOM 693 C CA . SER A 1 83 ? 3.333 4.651 -20.790 1.00 93.75 83 SER A CA 1
ATOM 694 C C . SER A 1 83 ? 1.817 4.468 -20.866 1.00 93.75 83 SER A C 1
ATOM 696 O O . SER A 1 83 ? 1.261 3.723 -20.063 1.00 93.75 83 SER A O 1
ATOM 698 N N . ALA A 1 84 ? 1.148 5.063 -21.860 1.00 93.56 84 ALA A N 1
ATOM 699 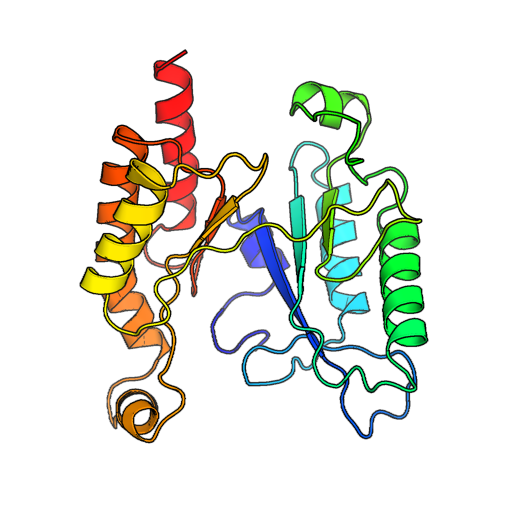C CA . ALA A 1 84 ? -0.306 4.950 -22.000 1.00 93.56 84 ALA A CA 1
ATOM 700 C C . ALA A 1 84 ? -0.767 3.496 -22.209 1.00 93.56 84 ALA A C 1
ATOM 702 O O . ALA A 1 84 ? -1.751 3.071 -21.607 1.00 93.56 84 ALA A O 1
ATOM 703 N N . GLN A 1 85 ? -0.030 2.719 -23.009 1.00 94.69 85 GLN A N 1
ATOM 704 C CA . GLN A 1 85 ? -0.317 1.302 -23.239 1.00 94.69 85 GLN A CA 1
ATOM 705 C C . GLN A 1 85 ? -0.143 0.484 -21.955 1.00 94.69 85 GLN A C 1
ATOM 707 O O . GLN A 1 85 ? -1.014 -0.312 -21.621 1.00 94.69 85 GLN A O 1
ATOM 712 N N . LEU A 1 86 ? 0.958 0.682 -21.226 1.00 96.69 86 LEU A N 1
ATOM 713 C CA . LEU A 1 86 ? 1.243 -0.050 -19.990 1.00 96.69 86 LEU A CA 1
ATOM 714 C C . LEU A 1 86 ? 0.234 0.284 -18.887 1.00 96.69 86 LEU A C 1
ATOM 716 O O . LEU A 1 86 ? -0.223 -0.615 -18.185 1.00 96.69 86 LEU A O 1
ATOM 720 N N . HIS A 1 87 ? -0.149 1.558 -18.757 1.00 96.56 87 HIS A N 1
ATOM 721 C CA . HIS A 1 87 ? -1.207 1.978 -17.840 1.00 96.56 87 HIS A CA 1
ATOM 722 C C . HIS A 1 87 ? -2.559 1.379 -18.223 1.00 96.56 87 HIS A C 1
ATOM 724 O O . HIS A 1 87 ? -3.222 0.799 -17.368 1.00 96.56 87 HIS A O 1
ATOM 730 N N . GLY A 1 88 ? -2.947 1.469 -19.499 1.00 95.44 88 GLY A N 1
ATOM 731 C CA . GLY A 1 88 ? -4.197 0.889 -19.990 1.00 95.44 88 GLY A CA 1
ATOM 732 C C . GLY A 1 88 ? -4.258 -0.625 -19.782 1.00 95.44 88 GLY A C 1
ATOM 733 O O . GLY A 1 88 ? -5.270 -1.135 -19.307 1.00 95.44 88 GLY A O 1
ATOM 734 N N . HIS A 1 89 ? -3.155 -1.328 -20.055 1.00 96.81 89 HIS A N 1
ATOM 735 C CA . HIS A 1 89 ? -3.025 -2.765 -19.814 1.00 96.81 89 HIS A CA 1
ATOM 736 C C . HIS A 1 89 ? -3.193 -3.111 -18.335 1.00 96.81 89 HIS A C 1
ATOM 738 O O . HIS A 1 89 ? -4.065 -3.901 -17.988 1.00 96.81 89 HIS A O 1
ATOM 744 N N . LEU A 1 90 ? -2.404 -2.492 -17.451 1.00 97.75 90 LEU A N 1
ATOM 745 C CA . LEU A 1 90 ? -2.434 -2.819 -16.026 1.00 97.75 90 LEU A CA 1
ATOM 746 C C . LEU A 1 90 ? -3.778 -2.456 -15.382 1.00 97.75 90 LEU A C 1
ATOM 748 O O . LEU A 1 90 ? -4.302 -3.234 -14.588 1.00 97.75 90 LEU A O 1
ATOM 752 N N . ILE A 1 91 ? -4.366 -1.309 -15.734 1.00 96.94 91 ILE A N 1
ATOM 753 C CA . ILE A 1 91 ? -5.696 -0.930 -15.244 1.00 96.94 91 ILE A CA 1
ATOM 754 C C . ILE A 1 91 ? -6.747 -1.922 -15.754 1.00 96.94 91 ILE A C 1
ATOM 756 O O . ILE A 1 91 ? -7.509 -2.455 -14.951 1.00 96.94 91 ILE A O 1
ATOM 760 N N . GLY A 1 92 ? -6.756 -2.236 -17.054 1.00 96.38 92 GLY A N 1
ATOM 761 C CA . GLY A 1 92 ? -7.680 -3.219 -17.626 1.00 96.38 92 GLY A CA 1
ATOM 762 C C . GLY A 1 92 ? -7.554 -4.598 -16.972 1.00 96.38 92 GLY A C 1
ATOM 763 O O . GLY A 1 92 ? -8.566 -5.231 -16.655 1.00 96.38 92 GLY A O 1
ATOM 764 N N . PHE A 1 93 ? -6.323 -5.028 -16.689 1.00 98.06 93 PHE A N 1
ATOM 765 C CA . PHE A 1 93 ? -6.042 -6.254 -15.950 1.00 98.06 93 PHE A CA 1
ATOM 766 C C . PHE A 1 93 ? -6.615 -6.208 -14.527 1.00 98.06 93 PHE A C 1
ATOM 768 O O . PHE A 1 93 ? -7.325 -7.129 -14.140 1.00 98.06 93 PHE A O 1
ATOM 775 N N . LEU A 1 94 ? -6.378 -5.136 -13.761 1.00 98.00 94 LEU A N 1
ATOM 776 C CA . LEU A 1 94 ? -6.899 -4.974 -12.394 1.00 98.00 94 LEU A CA 1
ATOM 777 C C . LEU A 1 94 ? -8.432 -5.008 -12.353 1.00 98.00 94 LEU A C 1
ATOM 779 O O . LEU A 1 94 ? -9.013 -5.699 -11.514 1.00 98.00 94 LEU A O 1
ATOM 783 N N . VAL A 1 95 ? -9.077 -4.289 -13.277 1.00 96.88 95 VAL A N 1
ATOM 784 C CA . VAL A 1 95 ? -10.540 -4.239 -13.399 1.00 96.88 95 VAL A CA 1
ATOM 785 C C . VAL A 1 95 ? -11.105 -5.618 -13.714 1.00 96.88 95 VAL A C 1
ATOM 787 O O . VAL A 1 95 ? -12.060 -6.052 -13.075 1.00 96.88 95 VAL A O 1
ATOM 790 N N . THR A 1 96 ? -10.482 -6.338 -14.646 1.00 97.81 96 THR A N 1
ATOM 791 C CA . THR A 1 96 ? -10.903 -7.693 -15.026 1.00 97.81 96 THR A CA 1
ATOM 792 C C . THR A 1 96 ? -10.669 -8.697 -13.899 1.00 97.81 96 THR A C 1
ATOM 794 O O . THR A 1 96 ? -11.542 -9.508 -13.602 1.00 97.81 96 THR A O 1
ATOM 797 N N . LEU A 1 97 ? -9.502 -8.637 -13.253 1.00 98.50 97 LEU A N 1
ATOM 798 C CA . LEU A 1 97 ? -9.080 -9.597 -12.239 1.00 98.50 97 LEU A CA 1
ATOM 799 C C . LEU A 1 97 ? -9.950 -9.526 -10.981 1.00 98.50 97 LEU A C 1
ATOM 801 O O . LEU A 1 97 ? -10.376 -10.560 -10.469 1.00 98.50 97 LEU A O 1
ATOM 805 N N . PHE A 1 98 ? -10.188 -8.320 -10.459 1.00 98.25 98 PHE A N 1
ATOM 806 C CA . PHE A 1 98 ? -10.962 -8.144 -9.228 1.00 98.25 98 PHE A CA 1
ATOM 807 C C . PHE A 1 98 ? -12.463 -7.999 -9.497 1.00 98.25 98 PHE A C 1
ATOM 809 O O . PHE A 1 98 ? -13.272 -8.407 -8.661 1.00 98.25 98 PHE A O 1
ATOM 816 N N . GLY A 1 99 ? -12.852 -7.473 -10.663 1.00 96.50 99 GLY A N 1
ATOM 817 C CA . GLY A 1 99 ? -14.236 -7.423 -11.129 1.00 96.50 99 GLY A CA 1
ATOM 818 C C . GLY A 1 99 ? -15.204 -6.895 -10.070 1.00 96.50 99 GLY A C 1
ATOM 819 O O . GLY A 1 99 ? -15.024 -5.815 -9.510 1.00 96.50 99 GLY A O 1
ATOM 820 N N . ALA A 1 100 ? -16.223 -7.697 -9.753 1.00 95.69 100 ALA A N 1
ATOM 821 C CA . ALA A 1 100 ? -17.269 -7.343 -8.794 1.00 95.69 100 ALA A CA 1
ATOM 822 C C . ALA A 1 100 ? -16.772 -7.103 -7.356 1.00 95.69 100 ALA A C 1
ATOM 824 O O . ALA A 1 100 ? -17.521 -6.537 -6.565 1.00 95.69 100 ALA A O 1
ATOM 825 N N . LYS A 1 101 ? -15.535 -7.498 -7.015 1.00 97.31 101 LYS A N 1
ATOM 826 C CA . LYS A 1 101 ? -14.942 -7.275 -5.687 1.00 97.31 101 LYS A CA 1
ATOM 827 C C . LYS A 1 101 ? -14.435 -5.852 -5.483 1.00 97.31 101 LYS A C 1
ATOM 829 O O . LYS A 1 101 ? -14.157 -5.475 -4.342 1.00 97.31 101 LYS A O 1
ATOM 834 N N . LEU A 1 102 ? -14.299 -5.075 -6.559 1.00 97.69 102 LEU A N 1
ATOM 835 C CA . LEU A 1 102 ? -13.818 -3.702 -6.486 1.00 97.69 102 LEU A CA 1
ATOM 836 C C . LEU A 1 102 ? -14.804 -2.814 -5.725 1.00 97.69 102 LEU A C 1
ATOM 838 O O . LEU A 1 102 ? -16.006 -2.798 -5.986 1.00 97.69 102 LEU A O 1
ATOM 842 N N . ILE A 1 103 ? -14.274 -2.043 -4.784 1.00 96.19 103 ILE A N 1
ATOM 843 C CA . ILE A 1 103 ? -14.994 -1.003 -4.056 1.00 96.19 103 ILE A CA 1
ATOM 844 C C . ILE A 1 103 ? -14.829 0.295 -4.839 1.00 96.19 103 ILE A C 1
ATOM 846 O O . ILE A 1 103 ? -13.708 0.748 -5.056 1.00 96.19 103 ILE A O 1
ATOM 850 N N . HIS A 1 104 ? -15.933 0.905 -5.270 1.00 91.69 104 HIS A N 1
ATOM 851 C CA . HIS A 1 104 ? -15.881 2.065 -6.157 1.00 91.69 104 HIS A CA 1
ATOM 852 C C . HIS A 1 104 ? -15.752 3.365 -5.353 1.00 91.69 104 HIS A C 1
ATOM 854 O O . HIS A 1 104 ? -16.266 3.478 -4.239 1.00 91.69 104 HIS A O 1
ATOM 860 N N . VAL A 1 105 ? -15.142 4.392 -5.954 1.00 82.81 105 VAL A N 1
ATOM 861 C CA . VAL A 1 105 ? -14.885 5.695 -5.302 1.00 82.81 105 VAL A CA 1
ATOM 862 C C . VAL A 1 105 ? -16.171 6.355 -4.785 1.00 82.81 105 VAL A C 1
ATOM 864 O O . VAL A 1 105 ? -16.187 6.985 -3.730 1.00 82.81 105 VAL A O 1
ATOM 867 N N . ARG A 1 106 ? -17.278 6.193 -5.518 1.00 78.88 106 ARG A N 1
ATOM 868 C CA . ARG A 1 106 ? -18.561 6.858 -5.229 1.00 78.88 106 ARG A CA 1
ATOM 869 C C . ARG A 1 106 ? -19.357 6.214 -4.092 1.00 78.88 106 ARG A C 1
ATOM 871 O O . ARG A 1 106 ? -20.354 6.786 -3.671 1.00 78.88 106 ARG A O 1
ATOM 878 N N . ASP A 1 107 ? -18.949 5.040 -3.611 1.00 78.19 107 ASP A N 1
ATOM 879 C CA . ASP A 1 107 ? -19.742 4.269 -2.649 1.00 78.19 107 ASP A CA 1
ATOM 880 C C . ASP A 1 107 ? -19.663 4.797 -1.207 1.00 78.19 107 ASP A C 1
ATOM 882 O O . ASP A 1 107 ? -20.418 4.299 -0.374 1.00 78.19 107 ASP A O 1
ATOM 886 N N . ALA A 1 108 ? -18.763 5.749 -0.904 1.00 79.00 108 ALA A N 1
ATOM 887 C CA . ALA A 1 108 ? -18.459 6.211 0.460 1.00 79.00 108 ALA A CA 1
ATOM 888 C C . ALA A 1 108 ? -18.438 5.027 1.455 1.00 79.00 108 ALA A C 1
ATOM 890 O O . ALA A 1 108 ? -19.284 4.941 2.350 1.00 79.00 108 ALA A O 1
ATOM 891 N N . PRO A 1 109 ? -17.542 4.047 1.232 1.00 87.19 109 PRO A N 1
ATOM 892 C CA . PRO A 1 109 ? -17.725 2.691 1.725 1.00 87.19 109 PRO A CA 1
ATOM 893 C C . PRO A 1 109 ? -17.799 2.623 3.252 1.00 87.19 109 PRO A C 1
ATOM 895 O O . PRO A 1 109 ? -17.074 3.306 3.971 1.00 87.19 109 PRO A O 1
ATOM 898 N N . THR A 1 110 ? -18.658 1.739 3.749 1.00 91.75 110 THR A N 1
ATOM 899 C CA . THR A 1 110 ? -18.624 1.247 5.130 1.00 91.75 110 THR A CA 1
ATOM 900 C C . THR A 1 110 ? -18.312 -0.242 5.074 1.00 91.75 110 THR A C 1
ATOM 902 O O . THR A 1 110 ? -18.614 -0.882 4.071 1.00 91.75 110 THR A O 1
ATOM 905 N N . LEU A 1 111 ? -17.763 -0.825 6.143 1.00 93.94 111 LEU A N 1
ATOM 906 C CA . LEU A 1 111 ? -17.503 -2.272 6.171 1.00 93.94 111 LEU A CA 1
ATOM 907 C C . LEU A 1 111 ? -18.761 -3.082 5.830 1.00 93.94 111 LEU A C 1
ATOM 909 O O . LEU A 1 111 ? -18.720 -3.941 4.958 1.00 93.94 111 LEU A O 1
ATOM 913 N N . ARG A 1 112 ? -19.903 -2.722 6.430 1.00 94.56 112 ARG A N 1
ATOM 914 C CA . ARG A 1 112 ? -21.193 -3.361 6.151 1.00 94.56 112 ARG A CA 1
ATOM 915 C C . ARG A 1 112 ? -21.581 -3.256 4.675 1.00 94.56 112 ARG A C 1
ATOM 917 O O . ARG A 1 112 ? -21.872 -4.273 4.064 1.00 94.56 112 ARG A O 1
ATOM 924 N N . SER A 1 113 ? -21.541 -2.056 4.089 1.00 94.50 113 SER A N 1
ATOM 925 C CA . SER A 1 113 ? -21.939 -1.887 2.684 1.00 94.50 113 SER A CA 1
ATOM 926 C C . SER A 1 113 ? -20.998 -2.593 1.707 1.00 94.50 113 SER A C 1
ATOM 928 O O . SER A 1 113 ? -21.448 -3.026 0.649 1.00 94.50 113 SER A O 1
ATOM 930 N N . CYS A 1 114 ? -19.717 -2.730 2.051 1.00 95.62 114 CYS A N 1
ATOM 931 C CA . CYS A 1 114 ? -18.766 -3.541 1.299 1.00 95.62 114 CYS A CA 1
ATOM 932 C C . CYS A 1 114 ? -19.156 -5.025 1.338 1.00 95.62 114 CYS A C 1
ATOM 934 O O . CYS A 1 114 ? -19.314 -5.641 0.284 1.00 95.62 114 CYS A O 1
ATOM 936 N N . TRP A 1 115 ? -19.402 -5.574 2.531 1.00 95.56 115 TRP A N 1
ATOM 937 C CA . TRP A 1 115 ? -19.772 -6.982 2.710 1.00 95.56 115 TRP A CA 1
ATOM 938 C C . TRP A 1 115 ? -21.107 -7.332 2.052 1.00 95.56 115 TRP A C 1
ATOM 940 O O . TRP A 1 115 ? -21.177 -8.312 1.316 1.00 95.56 115 TRP A O 1
ATOM 950 N N . ASP A 1 116 ? -22.131 -6.494 2.233 1.00 95.06 116 ASP A N 1
ATOM 951 C CA . ASP A 1 116 ? -23.460 -6.695 1.640 1.00 95.06 116 ASP A CA 1
ATOM 952 C C . ASP A 1 116 ? -23.401 -6.722 0.102 1.00 95.06 116 ASP A C 1
ATOM 954 O O . ASP A 1 116 ? -24.181 -7.414 -0.549 1.00 95.06 116 ASP A O 1
ATOM 958 N N . LYS A 1 117 ? -22.454 -5.983 -0.493 1.00 94.69 117 LYS A N 1
ATOM 959 C CA . LYS A 1 117 ? -22.214 -5.946 -1.945 1.00 94.69 117 LYS A CA 1
ATOM 960 C C . LYS A 1 117 ? -21.217 -7.008 -2.430 1.00 94.69 117 LYS A C 1
ATOM 962 O O . LYS A 1 117 ? -20.947 -7.051 -3.629 1.00 94.69 117 LYS A O 1
ATOM 967 N N . GLY A 1 118 ? -20.632 -7.815 -1.541 1.00 95.81 118 GLY A N 1
ATOM 968 C CA . GLY A 1 118 ? -19.567 -8.766 -1.888 1.00 95.81 118 GLY A CA 1
ATOM 969 C C . GLY A 1 118 ? -18.285 -8.096 -2.403 1.00 95.81 118 GLY A C 1
ATOM 970 O O . GLY A 1 118 ? -17.564 -8.675 -3.216 1.00 95.81 118 GLY A O 1
ATOM 971 N N . ARG A 1 119 ? -18.021 -6.857 -1.969 1.00 96.81 119 ARG A N 1
ATOM 972 C CA . ARG A 1 119 ? -16.875 -6.035 -2.374 1.00 96.81 119 ARG A CA 1
ATOM 973 C C . ARG A 1 119 ? -15.853 -5.970 -1.255 1.00 96.81 119 ARG A C 1
ATOM 975 O O . ARG A 1 119 ? -16.195 -5.608 -0.135 1.00 96.81 119 ARG A O 1
ATOM 982 N N . ASN A 1 120 ? -14.596 -6.267 -1.555 1.00 97.88 120 ASN A N 1
ATOM 983 C CA . ASN A 1 120 ? -13.545 -6.297 -0.543 1.00 97.88 120 ASN A CA 1
ATOM 984 C C . ASN A 1 120 ? -12.161 -5.858 -1.041 1.00 97.88 120 ASN A C 1
ATOM 986 O O . ASN A 1 120 ? -11.179 -6.029 -0.325 1.00 97.88 120 ASN A O 1
ATOM 990 N N . VAL A 1 121 ? -12.062 -5.248 -2.226 1.00 98.44 121 VAL A N 1
ATOM 991 C CA . VAL A 1 121 ? -10.784 -4.757 -2.764 1.00 98.44 121 VAL A CA 1
ATOM 992 C C . VAL A 1 121 ? -10.897 -3.296 -3.191 1.00 98.44 121 VAL A C 1
ATOM 994 O O . VAL A 1 121 ? -11.709 -2.938 -4.036 1.00 98.44 121 VAL A O 1
ATOM 997 N N . ILE A 1 122 ? -10.051 -2.442 -2.627 1.00 97.62 122 ILE A N 1
ATOM 998 C CA . ILE A 1 122 ? -9.800 -1.072 -3.077 1.00 97.62 122 ILE A CA 1
ATOM 999 C C . ILE A 1 122 ? -8.497 -1.080 -3.863 1.00 97.62 122 ILE A C 1
ATOM 1001 O O . ILE A 1 122 ? -7.464 -1.527 -3.365 1.00 97.62 122 ILE A O 1
ATOM 1005 N N . VAL A 1 123 ? -8.531 -0.536 -5.074 1.00 97.81 123 VAL A N 1
ATOM 1006 C CA . VAL A 1 123 ? -7.336 -0.305 -5.885 1.00 97.81 123 VAL A CA 1
ATOM 1007 C C . VAL A 1 123 ? -7.139 1.196 -6.013 1.00 97.81 123 VAL A C 1
ATOM 1009 O O . VAL A 1 123 ? -8.009 1.876 -6.550 1.00 97.81 123 VAL A O 1
ATOM 1012 N N . SER A 1 124 ? -6.010 1.711 -5.525 1.00 96.56 124 SER A N 1
ATOM 1013 C CA . SER A 1 124 ? -5.579 3.092 -5.759 1.00 96.56 124 SER A CA 1
ATOM 1014 C C . SER A 1 124 ? -4.437 3.123 -6.763 1.00 96.56 124 SER A C 1
ATOM 1016 O O . SER A 1 124 ? -3.582 2.238 -6.740 1.00 96.56 124 SER A O 1
ATOM 1018 N N . TYR A 1 125 ? -4.411 4.136 -7.621 1.00 97.06 125 TYR A N 1
ATOM 1019 C CA . TYR A 1 125 ? -3.480 4.189 -8.740 1.00 97.06 125 TYR A CA 1
ATOM 1020 C C . TYR A 1 125 ? -2.915 5.606 -8.925 1.00 97.06 125 TYR A C 1
ATOM 1022 O O . TYR A 1 125 ? -3.657 6.584 -9.011 1.00 97.06 125 TYR A O 1
ATOM 1030 N N . ASP A 1 126 ? -1.587 5.728 -8.979 1.00 95.31 126 ASP A N 1
ATOM 1031 C CA . ASP A 1 126 ? -0.864 7.006 -9.103 1.00 95.31 126 ASP A CA 1
ATOM 1032 C C . ASP A 1 126 ? -0.689 7.460 -10.567 1.00 95.31 126 ASP A C 1
ATOM 1034 O O . ASP A 1 126 ? 0.419 7.688 -11.050 1.00 95.31 126 ASP A O 1
ATOM 1038 N N . TYR A 1 127 ? -1.794 7.504 -11.311 1.00 92.62 127 TYR A N 1
ATOM 1039 C CA . TYR A 1 127 ? -1.878 7.978 -12.698 1.00 92.62 127 TYR A CA 1
ATOM 1040 C C . TYR A 1 127 ? -3.329 8.392 -12.986 1.00 92.62 127 TYR A C 1
ATOM 1042 O O . TYR A 1 127 ? -4.228 7.817 -12.374 1.00 92.62 127 TYR A O 1
ATOM 1050 N N . PRO A 1 128 ? -3.605 9.353 -13.889 1.00 87.00 128 PRO A N 1
ATOM 1051 C CA . PRO A 1 128 ? -4.976 9.736 -14.217 1.00 87.00 128 PRO A CA 1
ATOM 1052 C C . PRO A 1 128 ? -5.846 8.539 -14.634 1.00 87.00 128 PRO A C 1
ATOM 1054 O O . PRO A 1 128 ? -5.602 7.902 -15.656 1.00 87.00 128 PRO A O 1
ATOM 1057 N N . THR A 1 129 ? -6.886 8.255 -13.847 1.00 78.19 129 THR A N 1
ATOM 1058 C CA . THR A 1 129 ? -7.826 7.138 -14.052 1.00 78.19 129 THR A CA 1
ATOM 1059 C C . THR A 1 129 ? -9.246 7.624 -14.331 1.00 78.19 129 THR A C 1
ATOM 1061 O O . THR A 1 129 ? -10.214 6.937 -14.034 1.00 78.19 129 THR A O 1
ATOM 1064 N N . ASN A 1 130 ? -9.401 8.813 -14.919 1.00 74.25 130 ASN A N 1
ATOM 1065 C CA . ASN A 1 130 ? -10.684 9.520 -15.041 1.00 74.25 130 ASN A CA 1
ATOM 1066 C C . ASN A 1 130 ? -11.794 8.723 -15.763 1.00 74.25 130 ASN A C 1
ATOM 1068 O O . ASN A 1 130 ? -12.965 9.076 -15.652 1.00 74.25 130 ASN A O 1
ATOM 1072 N N . GLN A 1 131 ? -11.440 7.668 -16.502 1.00 74.62 131 GLN A N 1
ATOM 1073 C CA . GLN A 1 131 ? -12.372 6.774 -17.197 1.00 74.62 131 GLN A CA 1
ATOM 1074 C C . GLN A 1 131 ? -12.790 5.540 -16.369 1.00 74.62 131 GLN A C 1
ATOM 1076 O O . GLN A 1 131 ? -13.707 4.830 -16.770 1.00 74.62 131 GLN A O 1
ATOM 1081 N N . HIS A 1 132 ? -12.174 5.312 -15.206 1.00 83.25 132 HIS A N 1
ATOM 1082 C CA . HIS A 1 132 ? -12.334 4.125 -14.363 1.00 83.25 132 HIS A CA 1
ATOM 1083 C C . HIS A 1 132 ? -12.869 4.505 -12.978 1.00 83.25 132 HIS A C 1
ATOM 1085 O O . HIS A 1 132 ? -12.115 4.879 -12.081 1.00 83.25 132 HIS A O 1
ATOM 1091 N N . ASN A 1 133 ? -14.188 4.408 -12.782 1.00 86.19 133 ASN A N 1
ATOM 1092 C CA . ASN A 1 133 ? -14.834 4.775 -11.509 1.00 86.19 133 ASN A CA 1
ATOM 1093 C C . ASN A 1 133 ? -14.538 3.775 -10.372 1.00 86.19 133 ASN A C 1
ATOM 1095 O O . ASN A 1 133 ? -14.776 4.065 -9.195 1.00 86.19 133 ASN A O 1
ATOM 1099 N N . GLU A 1 134 ? -14.062 2.591 -10.740 1.00 91.44 134 GLU A N 1
ATOM 1100 C CA . GLU A 1 134 ? -13.630 1.507 -9.869 1.00 91.44 134 GLU A CA 1
ATOM 1101 C C . GLU A 1 134 ? -12.198 1.682 -9.330 1.00 91.44 134 GLU A C 1
ATOM 1103 O O . GLU A 1 134 ? -11.829 1.006 -8.371 1.00 91.44 134 GLU A O 1
ATOM 1108 N N . ILE A 1 135 ? -11.409 2.612 -9.888 1.00 94.19 135 ILE A N 1
ATOM 1109 C CA . ILE A 1 135 ? -10.026 2.870 -9.470 1.00 94.19 135 ILE A CA 1
ATOM 1110 C C . ILE A 1 135 ? -9.929 4.192 -8.708 1.00 94.19 135 ILE A C 1
ATOM 1112 O O . ILE A 1 135 ? -10.304 5.257 -9.198 1.00 94.19 135 ILE A O 1
ATOM 1116 N N . TRP A 1 136 ? -9.383 4.121 -7.499 1.00 94.44 136 TRP A N 1
ATOM 1117 C CA . TRP A 1 136 ? -9.184 5.263 -6.620 1.00 94.44 136 TRP A CA 1
ATOM 1118 C C . TRP A 1 136 ? -7.962 6.075 -7.045 1.00 94.44 136 TRP A C 1
ATOM 1120 O O . TRP A 1 136 ? -6.959 5.535 -7.515 1.00 94.44 136 TRP A O 1
ATOM 1130 N N . SER A 1 137 ? -8.020 7.386 -6.815 1.00 93.00 137 SER A N 1
ATOM 1131 C CA . SER A 1 137 ? -6.845 8.247 -6.926 1.00 93.00 137 SER A CA 1
ATOM 1132 C C . SER A 1 137 ? -5.776 7.846 -5.910 1.00 93.00 137 SER A C 1
ATOM 1134 O O . SER A 1 137 ? -6.095 7.268 -4.867 1.00 93.00 137 SER A O 1
ATOM 1136 N N . LYS A 1 138 ? -4.525 8.230 -6.180 1.00 94.25 138 LYS A N 1
ATOM 1137 C CA . LYS A 1 138 ? -3.390 8.043 -5.271 1.00 94.25 138 LYS A CA 1
ATOM 1138 C C . LYS A 1 138 ? -3.758 8.351 -3.815 1.00 94.25 138 LYS A C 1
ATOM 1140 O O . LYS A 1 138 ? -4.200 9.456 -3.494 1.00 94.25 138 LYS A O 1
A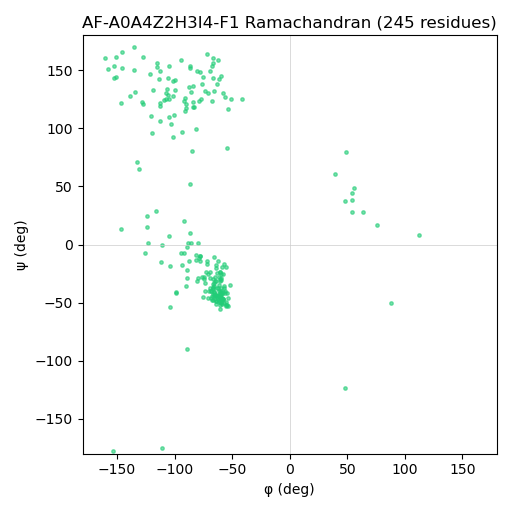TOM 1145 N N . ILE A 1 139 ? -3.504 7.386 -2.938 1.00 95.25 139 ILE A N 1
ATOM 1146 C CA . ILE A 1 139 ? -3.567 7.586 -1.491 1.00 95.25 139 ILE A CA 1
ATOM 1147 C C . ILE A 1 139 ? -2.293 8.326 -1.049 1.00 95.25 139 ILE A C 1
ATOM 1149 O O . ILE A 1 139 ? -1.190 7.851 -1.337 1.00 95.25 139 ILE A O 1
ATOM 1153 N N . PRO A 1 140 ? -2.397 9.476 -0.356 1.00 95.12 140 PRO A N 1
ATOM 1154 C CA . PRO A 1 140 ? -1.233 10.160 0.193 1.00 95.12 140 PRO A CA 1
ATOM 1155 C C . PRO A 1 140 ? -0.455 9.261 1.158 1.00 95.12 140 PRO A C 1
ATOM 1157 O O . PRO A 1 140 ? -1.034 8.676 2.077 1.00 95.12 140 PRO A O 1
ATOM 1160 N N . PHE A 1 141 ? 0.862 9.184 0.965 1.00 95.31 141 PHE A N 1
ATOM 1161 C CA . PHE A 1 141 ? 1.770 8.432 1.825 1.00 95.31 141 PHE A CA 1
ATOM 1162 C C . PHE A 1 141 ? 2.690 9.399 2.566 1.00 95.31 141 PHE A C 1
ATOM 1164 O O . PHE A 1 141 ? 3.605 9.975 1.978 1.00 95.31 141 PHE A O 1
ATOM 1171 N N . PHE A 1 142 ? 2.448 9.590 3.859 1.00 95.12 142 PHE A N 1
ATOM 1172 C CA . PHE A 1 142 ? 3.253 10.468 4.699 1.00 95.12 142 PHE A CA 1
ATOM 1173 C C . PHE A 1 142 ? 4.368 9.664 5.364 1.00 95.12 142 PHE A C 1
ATOM 1175 O O . PHE A 1 142 ? 4.097 8.684 6.052 1.00 95.12 142 PHE A O 1
ATOM 1182 N N . TYR A 1 143 ? 5.621 10.070 5.161 1.00 93.75 143 TYR A N 1
ATOM 1183 C CA . TYR A 1 143 ? 6.798 9.394 5.710 1.00 93.75 143 TYR A CA 1
ATOM 1184 C C . TYR A 1 143 ? 7.952 10.374 5.948 1.00 93.75 143 TYR A C 1
ATOM 1186 O O . TYR A 1 143 ? 7.979 11.489 5.410 1.00 93.75 143 TYR A O 1
ATOM 1194 N N . GLY A 1 144 ? 8.907 9.967 6.788 1.00 89.38 144 GLY A N 1
ATOM 1195 C CA . GLY A 1 144 ? 10.006 10.830 7.232 1.00 89.38 144 GLY A CA 1
ATOM 1196 C C . GLY A 1 144 ? 11.057 11.150 6.176 1.00 89.38 144 GLY A C 1
ATOM 1197 O O . GLY A 1 144 ? 11.691 12.193 6.287 1.00 89.38 144 GLY A O 1
ATOM 1198 N N . ASP A 1 145 ? 11.215 10.291 5.167 1.00 90.31 145 ASP A N 1
ATOM 1199 C CA . ASP A 1 145 ? 12.285 10.372 4.162 1.00 90.31 145 ASP A CA 1
ATOM 1200 C C . ASP A 1 145 ? 13.690 10.439 4.795 1.00 90.31 145 ASP A C 1
ATOM 1202 O O . ASP A 1 145 ? 14.526 11.291 4.499 1.00 90.31 145 ASP A O 1
ATOM 1206 N N . THR A 1 146 ? 13.923 9.595 5.803 1.00 91.19 146 THR A N 1
ATOM 1207 C CA . THR A 1 146 ? 15.147 9.639 6.607 1.00 91.19 146 THR A CA 1
ATOM 1208 C C . THR A 1 146 ? 15.393 8.328 7.352 1.00 91.19 146 THR A C 1
ATOM 1210 O O . THR A 1 146 ? 14.474 7.550 7.596 1.00 91.19 146 THR A O 1
ATOM 1213 N N . MET A 1 147 ? 16.639 8.114 7.780 1.00 89.19 147 MET A N 1
ATOM 1214 C CA . MET A 1 147 ? 17.033 7.021 8.681 1.00 89.19 147 MET A CA 1
ATOM 1215 C C . MET A 1 147 ? 16.916 7.394 10.175 1.00 89.19 147 MET A C 1
ATOM 1217 O O . MET A 1 147 ? 17.307 6.605 11.033 1.00 89.19 147 MET A O 1
ATOM 1221 N N . ASN A 1 148 ? 16.455 8.606 10.513 1.00 91.81 148 ASN A N 1
ATOM 1222 C CA . ASN A 1 148 ? 16.339 9.089 11.894 1.00 91.81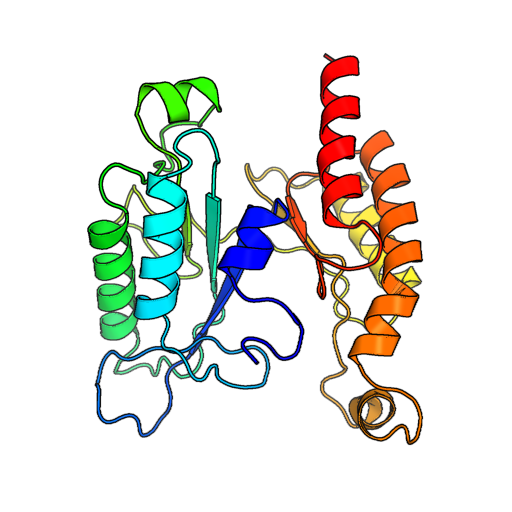 148 ASN A CA 1
ATOM 1223 C C . ASN A 1 148 ? 14.895 8.984 12.409 1.00 91.81 148 ASN A C 1
ATOM 1225 O O . ASN A 1 148 ? 14.028 9.760 12.007 1.00 91.81 148 ASN A O 1
ATOM 1229 N N . THR A 1 149 ? 14.661 8.081 13.362 1.00 93.75 149 THR A N 1
ATOM 1230 C CA . THR A 1 149 ? 13.339 7.844 13.965 1.00 93.75 149 THR A CA 1
ATOM 1231 C C . THR A 1 149 ? 12.756 9.080 14.646 1.00 93.75 149 THR A C 1
ATOM 1233 O O . THR A 1 149 ? 11.589 9.379 14.434 1.00 93.75 149 THR A O 1
ATOM 1236 N N . THR A 1 150 ? 13.563 9.881 15.350 1.00 94.62 150 THR A N 1
ATOM 1237 C CA . THR A 1 150 ? 13.105 11.148 15.958 1.00 94.62 150 THR A CA 1
ATOM 1238 C C . THR A 1 150 ? 12.568 12.125 1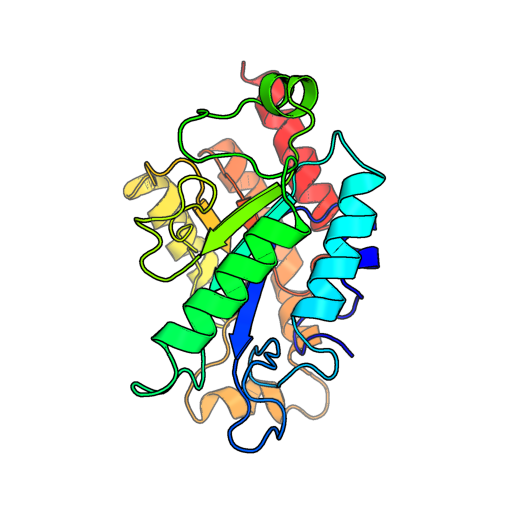4.909 1.00 94.62 150 THR A C 1
ATOM 1240 O O . THR A 1 150 ? 11.595 12.842 15.144 1.00 94.62 150 THR A O 1
ATOM 1243 N N . HIS A 1 151 ? 13.200 12.169 13.734 1.00 95.31 151 HIS A N 1
ATOM 1244 C CA . HIS A 1 151 ? 12.758 13.049 12.655 1.00 95.31 151 HIS A CA 1
ATOM 1245 C C . HIS A 1 151 ? 11.475 12.517 11.998 1.00 95.31 151 HIS A C 1
ATOM 1247 O O . HIS A 1 151 ? 10.564 13.304 11.750 1.00 95.31 151 HIS A O 1
ATOM 1253 N N . ILE A 1 152 ? 11.357 11.197 11.804 1.00 96.06 152 ILE A N 1
ATOM 1254 C CA . ILE A 1 152 ? 10.108 10.556 11.356 1.00 96.06 152 ILE A CA 1
ATOM 1255 C C . ILE A 1 152 ? 8.954 10.928 12.298 1.00 96.06 152 ILE A C 1
ATOM 1257 O O . ILE A 1 152 ? 7.945 11.455 11.837 1.00 96.06 152 ILE A O 1
ATOM 1261 N N . GLU A 1 153 ? 9.133 10.731 13.608 1.00 95.88 153 GLU A N 1
ATOM 1262 C CA . GLU A 1 153 ? 8.145 11.069 14.644 1.00 95.88 153 GLU A CA 1
ATOM 1263 C C . GLU A 1 153 ? 7.713 12.536 14.552 1.00 95.88 153 GLU A C 1
ATOM 1265 O O . GLU A 1 153 ? 6.526 12.835 14.449 1.00 95.88 153 GLU A O 1
ATOM 1270 N N . SER A 1 154 ? 8.685 13.454 14.530 1.00 96.12 154 SER A N 1
ATOM 1271 C CA . SER A 1 154 ? 8.427 14.899 14.502 1.00 96.12 154 SER A CA 1
ATOM 1272 C C . SER A 1 154 ? 7.649 15.318 13.252 1.00 96.12 154 SER A C 1
ATOM 1274 O O . SER A 1 154 ? 6.697 16.096 13.340 1.00 96.12 154 SER A O 1
ATOM 1276 N N . LYS A 1 155 ? 8.027 14.785 12.082 1.00 96.50 155 LYS A N 1
ATOM 1277 C CA . LYS A 1 155 ? 7.376 15.095 10.804 1.00 96.50 155 LYS A CA 1
ATOM 1278 C C . LYS A 1 155 ? 5.954 14.543 10.756 1.00 96.50 155 LYS A C 1
ATOM 1280 O O . LYS A 1 155 ? 5.028 15.271 10.412 1.00 96.50 155 LYS A O 1
ATOM 1285 N N . LEU A 1 156 ? 5.762 13.279 11.132 1.00 96.50 156 LEU A N 1
ATOM 1286 C CA . LEU A 1 156 ? 4.436 12.664 11.134 1.00 96.50 156 LEU A CA 1
ATOM 1287 C C . LEU A 1 156 ? 3.515 13.308 12.175 1.00 96.50 156 LEU A C 1
ATOM 1289 O O . LEU A 1 156 ? 2.342 13.528 11.887 1.00 96.50 156 LEU A O 1
ATOM 1293 N N . GLN A 1 157 ? 4.034 13.671 13.351 1.00 96.19 157 GLN A N 1
ATOM 1294 C CA . GLN A 1 157 ? 3.266 14.411 14.350 1.00 96.19 157 GLN A CA 1
ATOM 1295 C C . GLN A 1 157 ? 2.807 15.764 13.796 1.00 96.19 157 GLN A C 1
ATOM 1297 O O . GLN A 1 157 ? 1.640 16.119 13.953 1.00 96.19 157 GLN A O 1
ATOM 1302 N N . HIS A 1 158 ? 3.691 16.504 13.116 1.00 96.12 158 HIS A N 1
ATOM 1303 C CA . HIS A 1 158 ? 3.324 17.767 12.476 1.00 96.12 158 HIS A CA 1
ATOM 1304 C C . HIS A 1 158 ? 2.176 17.579 11.476 1.00 96.12 158 HIS A C 1
ATOM 1306 O O . HIS A 1 158 ? 1.161 18.269 11.576 1.00 96.12 158 HIS A O 1
ATOM 1312 N N . ILE A 1 159 ? 2.293 16.601 10.577 1.00 95.00 159 ILE A N 1
ATOM 1313 C CA . ILE A 1 159 ? 1.268 16.308 9.567 1.00 95.00 159 ILE A CA 1
ATOM 1314 C C . ILE A 1 159 ? -0.066 15.948 10.238 1.00 95.00 159 ILE A C 1
ATOM 1316 O O . ILE A 1 159 ? -1.102 16.530 9.925 1.00 95.00 159 ILE A O 1
ATOM 1320 N N . LEU A 1 160 ? -0.057 15.027 11.204 1.00 94.44 160 LEU A N 1
ATOM 1321 C CA . LEU A 1 160 ? -1.281 14.533 11.840 1.00 94.44 160 LEU A CA 1
ATOM 1322 C C . LEU A 1 160 ? -1.968 15.586 12.723 1.00 94.44 160 LEU A C 1
ATOM 1324 O O . LEU A 1 160 ? -3.196 15.648 12.760 1.00 94.44 160 LEU A O 1
ATOM 1328 N N . GLU A 1 161 ? -1.206 16.417 13.438 1.00 94.94 161 GLU A N 1
ATOM 1329 C CA . GLU A 1 161 ? -1.764 17.387 14.390 1.00 94.94 161 GLU A CA 1
ATOM 1330 C C . GLU A 1 161 ? -2.067 18.751 13.763 1.00 94.94 161 GLU A C 1
ATOM 1332 O O . GLU A 1 161 ? -3.039 19.401 14.175 1.00 94.94 161 GLU A O 1
ATOM 1337 N N . LYS A 1 162 ? -1.236 19.199 12.811 1.00 93.62 162 LYS A N 1
ATOM 1338 C CA . LYS A 1 162 ? -1.291 20.547 12.224 1.00 93.62 162 LYS A CA 1
ATOM 1339 C C . LYS A 1 162 ? -1.907 20.550 10.834 1.00 93.62 162 LYS A C 1
ATOM 1341 O O . LYS A 1 162 ? -2.867 21.285 10.632 1.00 93.62 162 LYS A O 1
ATOM 1346 N N . GLU A 1 163 ? -1.396 19.736 9.912 1.00 92.50 163 GLU A N 1
ATOM 1347 C CA . GLU A 1 163 ? -1.915 19.695 8.535 1.00 92.50 163 GLU A CA 1
ATOM 1348 C C . GLU A 1 163 ? -3.273 18.990 8.455 1.00 92.50 163 GLU A C 1
ATOM 1350 O O . GLU A 1 163 ? -4.120 19.399 7.668 1.00 92.50 163 GLU A O 1
ATOM 1355 N N . ARG A 1 164 ? -3.494 17.980 9.310 1.00 87.75 164 ARG A N 1
ATOM 1356 C CA . ARG A 1 164 ? -4.752 17.227 9.465 1.00 87.75 164 ARG A CA 1
ATOM 1357 C C . ARG A 1 164 ? -5.317 16.758 8.117 1.00 87.75 164 ARG A C 1
ATOM 1359 O O . ARG A 1 164 ? -6.262 17.362 7.605 1.00 87.75 164 ARG A O 1
ATOM 1366 N N . PRO A 1 165 ? -4.773 15.667 7.551 1.00 87.00 165 PRO A N 1
ATOM 1367 C CA . PRO A 1 165 ? -5.188 15.161 6.248 1.00 87.00 165 PRO A CA 1
ATOM 1368 C C . PRO A 1 165 ? -6.709 14.991 6.151 1.00 87.00 165 PRO A C 1
ATOM 1370 O O . PRO A 1 165 ? -7.322 14.309 6.972 1.00 87.00 165 PRO A O 1
ATOM 1373 N N . VAL A 1 166 ? -7.312 15.622 5.140 1.00 83.88 166 VAL A N 1
ATOM 1374 C CA . VAL A 1 166 ? -8.770 15.617 4.907 1.00 83.88 166 VAL A CA 1
ATOM 1375 C C . VAL A 1 166 ? -9.215 14.525 3.932 1.00 83.88 166 VAL A C 1
ATOM 1377 O O . VAL A 1 166 ? -10.410 14.327 3.725 1.00 83.88 166 VAL A O 1
ATOM 1380 N N . GLN A 1 167 ? -8.267 13.829 3.297 1.00 82.69 167 GLN A N 1
ATOM 1381 C CA . GLN A 1 167 ? -8.571 12.741 2.373 1.00 82.69 167 GLN A CA 1
ATOM 1382 C C . GLN A 1 167 ? -9.132 11.530 3.123 1.00 82.69 167 GLN A C 1
ATOM 1384 O O . GLN A 1 167 ? -8.757 11.257 4.263 1.00 82.69 167 GLN A O 1
ATOM 1389 N N . TYR A 1 168 ? -9.999 10.770 2.447 1.00 84.62 168 TYR A N 1
ATOM 1390 C CA . TYR A 1 168 ? -10.636 9.588 3.029 1.00 84.62 168 TYR A CA 1
ATOM 1391 C C . TYR A 1 168 ? -9.605 8.552 3.508 1.00 84.62 168 TYR A C 1
ATOM 1393 O O . TYR A 1 168 ? -9.694 8.058 4.631 1.00 84.62 168 TYR A O 1
ATOM 1401 N N . PHE A 1 169 ? -8.602 8.253 2.678 1.00 92.69 169 PHE A N 1
ATOM 1402 C CA . PHE A 1 169 ? -7.463 7.412 3.036 1.00 92.69 169 PHE A CA 1
ATOM 1403 C C . PHE A 1 169 ? -6.180 8.233 3.045 1.00 92.69 169 PHE A C 1
ATOM 1405 O O . PHE A 1 169 ? -5.963 9.068 2.168 1.00 92.69 169 PHE A O 1
ATOM 1412 N N . PHE A 1 170 ? -5.310 7.935 4.004 1.00 95.12 170 PHE A N 1
ATOM 1413 C CA . PHE A 1 170 ? -3.921 8.373 4.021 1.00 95.12 170 PHE A CA 1
ATOM 1414 C C . PHE A 1 170 ? -3.076 7.370 4.804 1.00 95.12 170 PHE A C 1
ATOM 1416 O O . PHE A 1 170 ? -3.580 6.681 5.697 1.00 95.12 170 PHE A O 1
ATOM 1423 N N . VAL A 1 171 ? -1.787 7.306 4.487 1.00 96.56 171 VAL A N 1
ATOM 1424 C CA . VAL A 1 171 ? -0.844 6.396 5.139 1.00 96.56 171 VAL A CA 1
ATOM 1425 C C . VAL A 1 171 ? 0.090 7.161 6.064 1.00 96.56 171 VAL A C 1
ATOM 1427 O O . VAL A 1 171 ? 0.705 8.149 5.669 1.00 96.56 171 VAL A O 1
ATOM 1430 N N . CYS A 1 172 ? 0.208 6.670 7.293 1.00 96.19 172 CYS A N 1
ATOM 1431 C CA . CYS A 1 172 ? 1.242 6.997 8.262 1.00 96.19 172 CYS A CA 1
ATOM 1432 C C . CYS A 1 172 ? 2.370 5.963 8.119 1.00 96.19 172 CYS A C 1
ATOM 1434 O O . CYS A 1 172 ? 2.267 4.838 8.612 1.00 96.19 172 CYS A O 1
ATOM 1436 N N . GLY A 1 173 ? 3.406 6.318 7.364 1.00 95.62 173 GLY A N 1
ATOM 1437 C CA . GLY A 1 173 ? 4.523 5.444 7.028 1.00 95.62 173 GLY A CA 1
ATOM 1438 C C . GLY A 1 173 ? 5.666 5.545 8.030 1.00 95.62 173 GLY A C 1
ATOM 1439 O O . GLY A 1 173 ? 6.346 6.568 8.106 1.00 95.62 173 GLY A O 1
ATOM 1440 N N . LEU A 1 174 ? 5.924 4.450 8.741 1.00 94.56 174 LEU A N 1
ATOM 1441 C CA . LEU A 1 174 ? 7.020 4.295 9.702 1.00 94.56 174 LEU A CA 1
ATOM 1442 C C . LEU A 1 174 ? 8.332 3.827 9.038 1.00 94.56 174 LEU A C 1
ATOM 1444 O O . LEU A 1 174 ? 9.272 3.440 9.726 1.00 94.56 174 LEU A O 1
ATOM 1448 N N . ASN A 1 175 ? 8.389 3.817 7.706 1.00 90.38 175 ASN A N 1
ATOM 1449 C CA . ASN A 1 175 ? 9.528 3.309 6.941 1.00 90.38 175 ASN A CA 1
ATOM 1450 C C . ASN A 1 175 ? 10.772 4.178 7.148 1.00 90.38 175 ASN A C 1
ATOM 1452 O O . ASN A 1 175 ? 10.689 5.410 7.191 1.00 90.38 175 ASN A O 1
ATOM 1456 N N . LEU A 1 176 ? 11.936 3.529 7.198 1.00 89.88 176 LEU A N 1
ATOM 1457 C CA . LEU A 1 176 ? 13.223 4.215 7.143 1.00 89.88 176 LEU A CA 1
ATOM 1458 C C . LEU A 1 176 ? 13.637 4.384 5.680 1.00 89.88 176 LEU A C 1
ATOM 1460 O O . LEU A 1 176 ? 13.560 3.441 4.895 1.00 89.88 176 LEU A O 1
ATOM 1464 N N . THR A 1 177 ? 14.126 5.565 5.311 1.00 87.12 177 THR A N 1
ATOM 1465 C CA . THR A 1 177 ? 14.566 5.831 3.934 1.00 87.12 177 THR A CA 1
ATOM 1466 C C . THR A 1 177 ? 16.070 6.031 3.877 1.00 87.12 177 THR A C 1
ATOM 1468 O O . THR A 1 177 ? 16.620 6.909 4.547 1.00 87.12 177 THR A O 1
ATOM 1471 N N . LEU A 1 178 ? 16.733 5.192 3.076 1.00 84.50 178 LEU A N 1
ATOM 1472 C CA . LEU A 1 178 ? 18.162 5.303 2.808 1.00 84.50 178 LEU A CA 1
ATOM 1473 C C . LEU A 1 178 ? 18.474 6.635 2.099 1.00 84.50 178 LEU A C 1
ATOM 1475 O O . LEU A 1 178 ? 17.742 7.004 1.184 1.00 84.50 178 LEU A O 1
ATOM 1479 N N . PRO A 1 179 ? 19.563 7.336 2.465 1.00 82.69 179 PRO A N 1
ATOM 1480 C CA . PRO A 1 179 ? 20.002 8.530 1.742 1.00 82.69 179 PRO A CA 1
ATOM 1481 C C . PRO A 1 179 ? 20.325 8.236 0.269 1.00 82.69 179 PRO A C 1
ATOM 1483 O O . PRO A 1 179 ? 20.920 7.214 -0.046 1.00 82.69 179 PRO A O 1
ATOM 1486 N N . GLU A 1 180 ? 20.055 9.153 -0.650 1.00 79.56 180 GLU A N 1
ATOM 1487 C CA . GLU A 1 180 ? 20.425 8.949 -2.066 1.00 79.56 180 GLU A CA 1
ATOM 1488 C C . GLU A 1 180 ? 21.910 9.243 -2.366 1.00 79.56 180 GLU A C 1
ATOM 1490 O O . GLU A 1 180 ? 22.365 9.119 -3.499 1.00 79.56 180 GLU A O 1
ATOM 1495 N N . ASP A 1 181 ? 22.687 9.617 -1.347 1.00 82.00 181 ASP A N 1
ATOM 1496 C CA . ASP A 1 181 ? 24.095 9.995 -1.461 1.00 82.00 181 ASP A CA 1
ATOM 1497 C C . ASP A 1 181 ? 25.052 8.971 -0.820 1.00 82.00 181 ASP A C 1
ATOM 1499 O O . ASP A 1 181 ? 24.658 7.911 -0.323 1.00 82.00 181 ASP A O 1
ATOM 1503 N N . ALA A 1 182 ? 26.347 9.302 -0.795 1.00 81.56 182 ALA A N 1
ATOM 1504 C CA . ALA A 1 182 ? 27.400 8.452 -0.241 1.00 81.56 182 ALA A CA 1
ATOM 1505 C C . ALA A 1 182 ? 27.157 8.020 1.222 1.00 81.56 182 ALA A C 1
ATOM 1507 O O . ALA A 1 182 ? 27.716 7.013 1.661 1.00 81.56 182 ALA A O 1
ATOM 1508 N N . ARG A 1 183 ? 26.290 8.709 1.984 1.00 82.31 183 ARG A N 1
ATOM 1509 C CA . ARG A 1 183 ? 25.910 8.299 3.346 1.00 82.31 183 ARG A CA 1
ATOM 1510 C C . ARG A 1 183 ? 25.167 6.966 3.364 1.00 82.31 183 ARG A C 1
ATOM 1512 O O . ARG A 1 183 ? 25.191 6.306 4.401 1.00 82.31 183 ARG A O 1
ATOM 1519 N N . THR A 1 184 ? 24.576 6.516 2.254 1.00 80.81 184 THR A N 1
ATOM 1520 C CA . THR A 1 184 ? 23.989 5.169 2.161 1.00 80.81 184 THR A CA 1
ATOM 1521 C C . THR A 1 184 ? 25.006 4.060 2.401 1.00 80.81 184 THR A C 1
ATOM 1523 O O . THR A 1 184 ? 24.673 3.044 3.014 1.00 80.81 184 THR A O 1
ATOM 1526 N N . LEU A 1 185 ? 26.281 4.278 2.060 1.00 79.50 185 LEU A N 1
ATOM 1527 C CA . LEU A 1 185 ? 27.344 3.308 2.329 1.00 79.50 185 LEU A CA 1
ATOM 1528 C C . LEU A 1 185 ? 27.486 2.997 3.826 1.00 79.50 185 LEU A C 1
ATOM 1530 O O . LEU A 1 185 ? 27.804 1.867 4.182 1.00 79.50 185 LEU A O 1
ATOM 1534 N N . ARG A 1 186 ? 27.146 3.941 4.719 1.00 78.44 186 ARG A N 1
ATOM 1535 C CA . ARG A 1 186 ? 27.113 3.715 6.177 1.00 78.44 186 ARG A CA 1
ATOM 1536 C C . ARG A 1 186 ? 26.120 2.630 6.589 1.00 78.44 186 ARG A C 1
ATOM 1538 O O . ARG A 1 186 ? 26.260 2.095 7.684 1.00 78.44 186 ARG A O 1
ATOM 1545 N N . TYR A 1 187 ? 25.099 2.359 5.787 1.00 75.44 187 TYR A N 1
ATOM 1546 C CA . TYR A 1 187 ? 24.045 1.392 6.099 1.00 75.44 187 TYR A CA 1
ATOM 1547 C C . TYR A 1 187 ? 24.205 0.079 5.325 1.00 75.44 187 TYR A C 1
ATOM 1549 O O . TYR A 1 187 ? 23.653 -0.934 5.746 1.00 75.44 187 TYR A O 1
ATOM 1557 N N . ILE A 1 188 ? 24.980 0.091 4.234 1.00 73.56 188 ILE A N 1
ATOM 1558 C CA . ILE A 1 188 ? 25.232 -1.082 3.384 1.00 73.56 188 ILE A CA 1
ATOM 1559 C C . ILE A 1 188 ? 26.577 -1.748 3.713 1.00 73.56 188 ILE A C 1
ATOM 1561 O O . ILE A 1 188 ? 26.651 -2.969 3.764 1.00 73.56 188 ILE A O 1
ATOM 1565 N N . LEU A 1 189 ? 27.640 -0.974 3.964 1.00 74.31 189 LEU A N 1
ATOM 1566 C CA . LEU A 1 189 ? 29.009 -1.487 4.131 1.00 74.31 189 LEU A CA 1
ATOM 1567 C C . LEU A 1 189 ? 29.387 -1.797 5.589 1.00 74.31 189 LEU A C 1
ATOM 1569 O O . LEU A 1 189 ? 30.570 -1.835 5.927 1.00 74.31 189 LEU A O 1
ATOM 1573 N N . ARG A 1 190 ? 28.415 -1.981 6.491 1.00 76.19 190 ARG A N 1
ATOM 1574 C CA . ARG A 1 190 ? 28.725 -2.309 7.889 1.00 76.19 190 ARG A CA 1
ATOM 1575 C C . ARG A 1 190 ? 29.069 -3.797 8.024 1.00 76.19 190 ARG A C 1
ATOM 1577 O O . ARG A 1 190 ? 28.218 -4.626 7.727 1.00 76.19 190 ARG A O 1
ATOM 1584 N N . PRO A 1 191 ? 30.255 -4.156 8.552 1.00 65.44 191 PRO A N 1
ATOM 1585 C CA . PRO A 1 191 ? 30.675 -5.557 8.652 1.00 65.44 191 PRO A CA 1
ATOM 1586 C C . PRO A 1 191 ? 29.753 -6.432 9.514 1.00 65.44 191 PRO A C 1
ATOM 1588 O O . PRO A 1 191 ? 29.630 -7.624 9.259 1.00 65.44 191 PRO A O 1
ATOM 1591 N N . CYS A 1 192 ? 29.097 -5.843 10.522 1.00 72.56 192 CYS A N 1
ATOM 1592 C CA . CYS A 1 192 ? 28.287 -6.563 11.514 1.00 72.56 192 CYS A CA 1
ATOM 1593 C C . CYS A 1 192 ? 26.836 -6.057 11.606 1.00 72.56 192 CYS A C 1
ATOM 1595 O O . CYS A 1 192 ? 26.157 -6.304 12.600 1.00 72.56 192 CYS A O 1
ATOM 1597 N N . ASP A 1 193 ? 26.363 -5.282 10.630 1.00 74.19 193 ASP A N 1
ATOM 1598 C CA . ASP A 1 193 ? 25.047 -4.643 10.690 1.00 74.19 193 ASP A CA 1
ATOM 1599 C C . ASP A 1 193 ? 24.499 -4.460 9.274 1.00 74.19 193 ASP A C 1
ATOM 1601 O O . ASP A 1 193 ? 25.250 -4.192 8.344 1.00 74.19 193 ASP A O 1
ATOM 1605 N N . ASN A 1 194 ? 23.193 -4.606 9.094 1.00 76.94 194 ASN A N 1
ATOM 1606 C CA . ASN A 1 194 ? 22.554 -4.473 7.789 1.00 76.94 194 ASN A CA 1
ATOM 1607 C C . ASN A 1 194 ? 21.277 -3.639 7.915 1.00 76.94 194 ASN A C 1
ATOM 1609 O O . ASN A 1 194 ? 20.814 -3.339 9.018 1.00 76.94 194 ASN A O 1
ATOM 1613 N N . LEU A 1 195 ? 20.703 -3.254 6.776 1.00 79.50 195 LEU A N 1
ATOM 1614 C CA . LEU A 1 195 ? 19.503 -2.421 6.744 1.00 79.50 195 LEU A CA 1
ATOM 1615 C C . LEU A 1 195 ? 18.338 -3.034 7.534 1.00 79.50 195 LEU A C 1
ATOM 1617 O O . LEU A 1 195 ? 17.675 -2.320 8.281 1.00 79.50 195 LEU A O 1
ATOM 1621 N N . ALA A 1 196 ? 18.152 -4.352 7.441 1.00 81.75 196 ALA A N 1
ATOM 1622 C CA . ALA A 1 196 ? 17.136 -5.076 8.197 1.00 81.75 196 ALA A CA 1
ATOM 1623 C C . ALA A 1 196 ? 17.294 -4.886 9.711 1.00 81.75 196 ALA A C 1
ATOM 1625 O O . ALA A 1 196 ? 16.345 -4.543 10.409 1.00 81.75 196 ALA A O 1
ATOM 1626 N N . ASN A 1 197 ? 18.513 -5.024 10.226 1.00 84.75 197 ASN A N 1
ATOM 1627 C CA . ASN A 1 197 ? 18.804 -4.828 11.644 1.00 84.75 197 ASN A CA 1
ATOM 1628 C C . ASN A 1 197 ? 18.608 -3.372 12.083 1.00 84.75 197 ASN A C 1
ATOM 1630 O O . ASN A 1 197 ? 18.170 -3.120 13.205 1.00 84.75 197 ASN A O 1
ATOM 1634 N N . VAL A 1 198 ? 18.901 -2.403 11.211 1.00 84.94 198 VAL A N 1
ATOM 1635 C CA . VAL A 1 198 ? 18.630 -0.984 11.483 1.00 84.94 198 VAL A CA 1
ATOM 1636 C C . VAL A 1 198 ? 17.125 -0.726 11.583 1.00 84.94 198 VAL A C 1
ATOM 1638 O O . VAL A 1 198 ? 16.703 -0.055 12.525 1.00 84.94 198 VAL A O 1
ATOM 1641 N N . ILE A 1 199 ? 16.331 -1.287 10.666 1.00 84.94 199 ILE A N 1
ATOM 1642 C CA . ILE A 1 199 ? 14.864 -1.193 10.678 1.00 84.94 199 ILE A CA 1
ATOM 1643 C C . ILE A 1 199 ? 14.308 -1.811 11.964 1.00 84.94 199 ILE A C 1
ATOM 1645 O O . ILE A 1 199 ? 13.628 -1.114 12.715 1.00 84.94 199 ILE A O 1
ATOM 1649 N N . ARG A 1 200 ? 14.689 -3.055 12.290 1.00 87.56 200 ARG A N 1
ATOM 1650 C CA . ARG A 1 200 ? 14.249 -3.746 13.517 1.00 87.56 200 ARG A CA 1
ATOM 1651 C C . ARG A 1 200 ? 14.567 -2.968 14.789 1.00 87.56 200 ARG A C 1
ATOM 1653 O O . ARG A 1 200 ? 13.734 -2.851 15.669 1.00 87.56 200 ARG A O 1
ATOM 1660 N N . ARG A 1 201 ? 15.751 -2.357 14.900 1.00 89.25 201 ARG A N 1
ATOM 1661 C CA . ARG A 1 201 ? 16.075 -1.537 16.086 1.00 89.25 201 ARG A CA 1
ATOM 1662 C C . ARG A 1 201 ? 15.264 -0.241 16.164 1.00 89.25 201 ARG A C 1
ATOM 1664 O O . ARG A 1 201 ? 15.065 0.282 17.257 1.00 89.25 201 ARG A O 1
ATOM 1671 N N . GLY A 1 202 ? 14.847 0.308 15.024 1.00 89.75 202 GLY A N 1
ATOM 1672 C CA . GLY A 1 202 ? 14.030 1.520 14.966 1.00 89.75 202 GLY A CA 1
ATOM 1673 C C . GLY A 1 202 ? 12.544 1.265 15.226 1.00 89.75 202 GLY A C 1
ATOM 1674 O O . GLY A 1 202 ? 11.871 2.125 15.799 1.00 89.75 202 GLY A O 1
ATOM 1675 N N . LEU A 1 203 ? 12.048 0.089 14.839 1.00 91.19 203 LEU A N 1
ATOM 1676 C CA . LEU A 1 203 ? 10.626 -0.238 14.820 1.00 91.19 203 LEU A CA 1
ATOM 1677 C C . LEU A 1 203 ? 9.947 -0.158 16.202 1.00 91.19 203 LEU A C 1
ATOM 1679 O O . LEU A 1 203 ? 8.931 0.532 16.282 1.00 91.19 203 LEU A O 1
ATOM 1683 N N . PRO A 1 204 ? 10.498 -0.702 17.310 1.00 93.06 204 PRO A N 1
ATOM 1684 C CA . PRO A 1 204 ? 9.877 -0.593 18.634 1.00 93.06 204 PRO A CA 1
ATOM 1685 C C . PRO A 1 204 ? 9.630 0.850 19.077 1.00 93.06 204 PRO A C 1
ATOM 1687 O O . PRO A 1 204 ? 8.596 1.165 19.666 1.00 93.06 204 PRO A O 1
ATOM 1690 N N . ARG A 1 205 ? 10.560 1.757 18.756 1.00 94.25 205 ARG A N 1
ATOM 1691 C CA . ARG A 1 205 ? 10.428 3.179 19.084 1.00 94.25 205 ARG A CA 1
ATOM 1692 C C . ARG A 1 205 ? 9.306 3.837 18.274 1.00 94.25 205 ARG A C 1
ATOM 1694 O O . ARG A 1 205 ? 8.479 4.544 18.847 1.00 94.25 205 ARG A O 1
ATOM 1701 N N . LEU A 1 206 ? 9.250 3.577 16.969 1.00 95.19 206 LEU A N 1
ATOM 1702 C CA . LEU A 1 206 ? 8.196 4.106 16.099 1.00 95.19 206 LEU A CA 1
ATOM 1703 C C . LEU A 1 206 ? 6.818 3.522 16.450 1.00 95.19 206 LEU A C 1
ATOM 1705 O O . LEU A 1 206 ? 5.821 4.244 16.436 1.00 95.19 206 LEU A O 1
ATOM 1709 N N . LEU A 1 207 ? 6.763 2.244 16.835 1.00 94.25 207 LEU A N 1
ATOM 1710 C CA . LEU A 1 207 ? 5.553 1.586 17.330 1.00 94.25 207 LEU A CA 1
ATOM 1711 C C . LEU A 1 207 ? 5.063 2.189 18.646 1.00 94.25 207 LEU A C 1
ATOM 1713 O O . LEU A 1 207 ? 3.869 2.436 18.820 1.00 94.25 207 LEU A O 1
ATOM 1717 N N . TRP A 1 208 ? 5.974 2.465 19.575 1.00 94.50 208 TRP A N 1
ATOM 1718 C CA . TRP A 1 208 ? 5.626 3.167 20.805 1.00 94.50 208 TRP A CA 1
ATOM 1719 C C . TRP A 1 208 ? 5.049 4.556 20.512 1.00 94.50 208 TRP A C 1
ATOM 1721 O O . TRP A 1 208 ? 3.993 4.921 21.033 1.00 94.50 208 TRP A O 1
ATOM 1731 N N . TRP A 1 209 ? 5.698 5.309 19.624 1.00 95.94 209 TRP A N 1
ATOM 1732 C CA . TRP A 1 209 ? 5.217 6.624 19.219 1.00 95.94 209 TRP A CA 1
ATOM 1733 C C . TRP A 1 209 ? 3.825 6.564 18.570 1.00 95.94 209 TRP A C 1
ATOM 1735 O O . TRP A 1 209 ? 2.952 7.337 18.966 1.00 95.94 209 TRP A O 1
ATOM 1745 N N . VAL A 1 210 ? 3.562 5.630 17.644 1.00 95.31 210 VAL A N 1
ATOM 1746 C CA . VAL A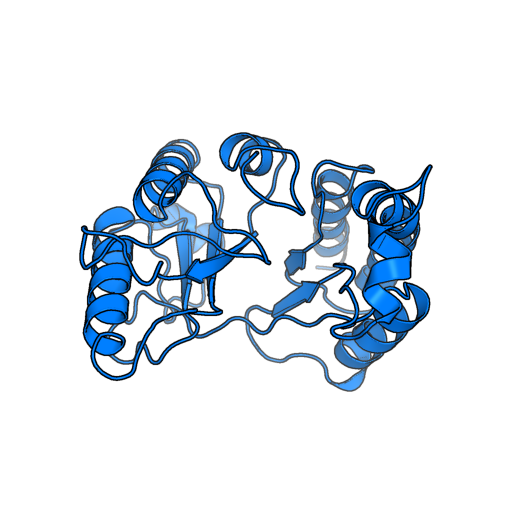 1 210 ? 2.250 5.560 16.974 1.00 95.31 210 VAL A CA 1
ATOM 1747 C C . VAL A 1 210 ? 1.124 5.197 17.948 1.00 95.31 210 VAL A C 1
ATOM 1749 O O . VAL A 1 210 ? 0.027 5.739 17.816 1.00 95.31 210 VAL A O 1
ATOM 1752 N N . LYS A 1 211 ? 1.392 4.374 18.978 1.00 94.06 211 LYS A N 1
ATOM 1753 C CA . LYS A 1 211 ? 0.433 4.101 20.068 1.00 94.06 211 LYS A CA 1
ATOM 1754 C C . LYS A 1 211 ? 0.031 5.388 20.793 1.00 94.06 211 LYS A C 1
ATOM 1756 O O . LYS A 1 211 ? -1.157 5.642 20.991 1.00 94.06 211 LYS A O 1
ATOM 1761 N N . LEU A 1 212 ? 1.007 6.229 21.140 1.00 93.81 212 LEU A N 1
ATOM 1762 C CA . LEU A 1 212 ? 0.748 7.521 21.785 1.00 93.81 212 LEU A CA 1
ATOM 1763 C C . LEU A 1 212 ? 0.052 8.509 20.840 1.00 93.81 212 LEU A C 1
ATOM 1765 O O . LEU A 1 212 ? -0.855 9.229 21.258 1.00 93.81 212 LEU A O 1
ATOM 1769 N N . GLN A 1 213 ? 0.450 8.542 19.568 1.00 94.06 213 GLN A N 1
ATOM 1770 C CA . GLN A 1 213 ? -0.118 9.461 18.585 1.00 94.06 213 GLN A CA 1
ATOM 1771 C C . GLN A 1 213 ? -1.577 9.122 18.258 1.00 94.06 213 GLN A C 1
ATOM 1773 O O . GLN A 1 213 ? -2.411 10.025 18.176 1.00 94.06 213 GLN A O 1
ATOM 1778 N N . ALA A 1 214 ? -1.916 7.834 18.146 1.00 92.06 214 ALA A N 1
ATOM 1779 C CA . ALA A 1 214 ? -3.280 7.357 17.913 1.00 92.06 214 ALA A CA 1
ATOM 1780 C C . ALA A 1 214 ? -4.258 7.780 19.023 1.00 92.06 214 ALA A C 1
ATOM 1782 O O . ALA A 1 214 ? -5.458 7.926 18.783 1.00 92.06 214 ALA A O 1
ATOM 1783 N N . ALA A 1 215 ? -3.753 8.028 20.237 1.00 90.31 215 ALA A N 1
ATOM 1784 C CA . ALA A 1 215 ? -4.558 8.561 21.326 1.00 90.31 215 ALA A CA 1
ATOM 1785 C C . ALA A 1 215 ? -4.912 10.048 21.138 1.00 90.31 215 ALA A C 1
ATOM 1787 O O . ALA A 1 215 ? -5.925 10.482 21.691 1.00 90.31 215 ALA A O 1
ATOM 1788 N N . LYS A 1 216 ? -4.129 10.811 20.365 1.00 90.69 216 LYS A N 1
ATOM 1789 C CA . LYS A 1 216 ? -4.293 12.261 20.157 1.00 90.69 216 LYS A CA 1
ATOM 1790 C C . LYS A 1 216 ? -5.024 12.605 18.865 1.00 90.69 216 LYS A C 1
ATOM 1792 O O . LYS A 1 216 ? -5.860 13.503 18.847 1.00 90.69 216 LYS A O 1
ATOM 1797 N N . THR A 1 217 ? -4.696 11.906 17.785 1.00 89.25 217 THR A N 1
ATOM 1798 C CA . THR A 1 217 ? -5.203 12.182 16.437 1.00 89.25 217 THR A CA 1
ATOM 1799 C C . THR A 1 217 ? -5.614 10.889 15.746 1.00 89.25 217 THR A C 1
ATOM 1801 O O . THR A 1 217 ? -4.987 9.855 15.991 1.00 89.25 217 THR A O 1
ATOM 1804 N N . PRO A 1 218 ? -6.603 10.917 14.836 1.00 84.19 218 PRO A N 1
ATOM 1805 C CA . PRO A 1 218 ? -6.914 9.757 14.014 1.00 84.19 218 PRO A CA 1
ATOM 1806 C C . PRO A 1 218 ? -5.685 9.289 13.228 1.00 84.19 218 PRO A C 1
ATOM 1808 O O . PRO A 1 218 ? -5.073 10.059 12.492 1.00 84.19 218 PRO A O 1
ATOM 1811 N N . VAL A 1 219 ? -5.357 8.006 13.361 1.00 86.00 219 VAL A N 1
ATOM 1812 C CA . VAL A 1 219 ? -4.428 7.302 12.471 1.00 86.00 219 VAL A CA 1
ATOM 1813 C C . VAL A 1 219 ? -5.251 6.406 11.543 1.00 86.00 219 VAL A C 1
ATOM 1815 O O . VAL A 1 219 ? -6.114 5.652 12.009 1.00 86.00 219 VAL A O 1
ATOM 1818 N N . ASN A 1 220 ? -5.056 6.566 10.232 1.00 91.25 220 ASN A N 1
ATOM 1819 C CA . ASN A 1 220 ? -5.837 5.894 9.191 1.00 91.25 220 ASN A CA 1
ATOM 1820 C C . ASN A 1 220 ? -5.185 4.549 8.833 1.00 91.25 220 ASN A C 1
ATOM 1822 O O . ASN A 1 220 ? -5.455 3.562 9.514 1.00 91.25 220 ASN A O 1
ATOM 1826 N N . ILE A 1 221 ? -4.269 4.523 7.865 1.00 95.81 221 ILE A N 1
ATOM 1827 C CA . ILE A 1 221 ? -3.436 3.355 7.555 1.00 95.81 221 ILE A CA 1
ATOM 1828 C C . ILE A 1 221 ? -2.066 3.554 8.207 1.00 95.81 221 ILE A C 1
ATOM 1830 O O . ILE A 1 221 ? -1.478 4.624 8.073 1.00 95.81 221 ILE A O 1
ATOM 1834 N N . VAL A 1 222 ? -1.538 2.538 8.890 1.00 96.31 222 VAL A N 1
ATOM 1835 C CA . VAL A 1 222 ? -0.149 2.527 9.379 1.00 96.31 222 VAL A CA 1
ATOM 1836 C C . VAL A 1 222 ? 0.630 1.521 8.543 1.00 96.31 222 VAL A C 1
ATOM 1838 O O . VAL A 1 222 ? 0.225 0.365 8.446 1.00 96.31 222 VAL A O 1
ATOM 1841 N N . ALA A 1 223 ? 1.727 1.958 7.931 1.00 94.88 223 ALA A N 1
ATOM 1842 C CA . ALA A 1 223 ? 2.588 1.110 7.109 1.00 94.88 223 ALA A CA 1
ATOM 1843 C C . ALA A 1 223 ? 4.015 1.106 7.664 1.00 94.88 223 ALA A C 1
ATOM 1845 O O . ALA A 1 223 ? 4.474 2.115 8.200 1.00 94.88 223 ALA A O 1
ATOM 1846 N N . SER A 1 224 ? 4.710 -0.022 7.537 1.00 91.81 224 SER A N 1
ATOM 1847 C CA . SER A 1 224 ? 6.118 -0.148 7.909 1.00 91.81 224 SER A CA 1
ATOM 1848 C C . SER A 1 224 ? 6.852 -1.117 6.974 1.00 91.81 224 SER A C 1
ATOM 1850 O O . SER A 1 224 ? 6.226 -1.892 6.246 1.00 91.81 224 SER A O 1
ATOM 1852 N N . ASP A 1 225 ? 8.178 -1.096 7.026 1.00 87.19 225 ASP A N 1
ATOM 1853 C CA . ASP A 1 225 ? 9.016 -2.169 6.513 1.00 87.19 225 ASP A CA 1
ATOM 1854 C C . ASP A 1 225 ? 9.057 -3.290 7.558 1.00 87.19 225 ASP A C 1
ATOM 1856 O O . ASP A 1 225 ? 8.967 -3.024 8.754 1.00 87.19 225 ASP A O 1
ATOM 1860 N N . MET A 1 226 ? 9.204 -4.547 7.134 1.00 83.00 226 MET A N 1
ATOM 1861 C CA . MET A 1 226 ? 9.259 -5.702 8.047 1.00 83.00 226 MET A CA 1
ATOM 1862 C C . MET A 1 226 ? 8.043 -5.813 8.977 1.00 83.00 226 MET A C 1
ATOM 1864 O O . MET A 1 226 ? 8.170 -6.022 10.180 1.00 83.00 226 MET A O 1
ATOM 1868 N N . VAL A 1 227 ? 6.842 -5.710 8.405 1.00 83.06 227 VAL A N 1
ATOM 1869 C CA . VAL A 1 227 ? 5.568 -5.671 9.150 1.00 83.06 227 VAL A CA 1
ATOM 1870 C C . VAL A 1 227 ? 5.307 -6.894 10.030 1.00 83.06 227 VAL A C 1
ATOM 1872 O O . VAL A 1 227 ? 4.500 -6.816 10.945 1.00 83.06 227 VAL A O 1
ATOM 1875 N N . THR A 1 228 ? 5.979 -8.019 9.792 1.00 82.88 228 THR A N 1
ATOM 1876 C CA . THR A 1 228 ? 5.877 -9.229 10.621 1.00 82.88 228 THR A CA 1
ATOM 1877 C C . THR A 1 228 ? 6.824 -9.236 11.831 1.00 82.88 228 THR A C 1
ATOM 1879 O O . THR A 1 228 ? 6.833 -10.208 12.580 1.00 82.88 228 THR A O 1
ATOM 1882 N N . CYS A 1 229 ? 7.608 -8.173 12.046 1.00 83.12 229 CYS A N 1
ATOM 1883 C CA . CYS A 1 229 ? 8.502 -8.011 13.198 1.00 83.12 229 CYS A CA 1
ATOM 1884 C C . CYS A 1 229 ? 7.850 -7.223 14.351 1.00 83.12 229 CYS A C 1
ATOM 1886 O O . CYS A 1 229 ? 6.920 -6.443 14.139 1.00 83.12 229 CYS A O 1
ATOM 1888 N N . ASP A 1 230 ? 8.392 -7.406 15.564 1.00 78.06 230 ASP A N 1
ATOM 1889 C CA . ASP A 1 230 ? 8.144 -6.596 16.775 1.00 78.06 230 ASP A CA 1
ATOM 1890 C C . ASP A 1 230 ? 6.659 -6.324 17.090 1.00 78.06 230 ASP A C 1
ATOM 1892 O O . ASP A 1 230 ? 6.285 -5.226 17.506 1.00 78.06 230 ASP A O 1
ATOM 1896 N N . ASP A 1 231 ? 5.799 -7.319 16.855 1.00 88.56 231 ASP A N 1
ATOM 1897 C CA . ASP A 1 231 ? 4.344 -7.248 17.044 1.00 88.56 231 ASP A CA 1
ATOM 1898 C C . ASP A 1 231 ? 3.672 -6.076 16.307 1.00 88.56 231 ASP A C 1
ATOM 1900 O O . ASP A 1 231 ? 2.626 -5.576 16.738 1.00 88.56 231 ASP A O 1
ATOM 1904 N N . PHE A 1 232 ? 4.252 -5.618 15.189 1.00 93.00 232 PHE A N 1
ATOM 1905 C CA . PHE A 1 232 ? 3.746 -4.469 14.440 1.00 93.00 232 PHE A CA 1
ATOM 1906 C C . PHE A 1 232 ? 2.277 -4.649 14.045 1.00 93.00 232 PHE A C 1
ATOM 1908 O O . PHE A 1 232 ? 1.453 -3.787 14.361 1.00 93.00 232 PHE A O 1
ATOM 1915 N N . VAL A 1 233 ? 1.926 -5.771 13.400 1.00 93.88 233 VAL A N 1
ATOM 1916 C CA . VAL A 1 233 ? 0.539 -5.998 12.958 1.00 93.88 233 VAL A CA 1
ATOM 1917 C C . VAL A 1 233 ? -0.418 -6.031 14.146 1.00 93.88 233 VAL A C 1
ATOM 1919 O O . VAL A 1 233 ? -1.421 -5.318 14.136 1.00 93.88 233 VAL A O 1
ATOM 1922 N N . GLN A 1 234 ? -0.081 -6.793 15.188 1.00 94.25 234 GLN A N 1
ATOM 1923 C CA . GLN A 1 234 ? -0.907 -6.912 16.387 1.00 94.25 234 GLN A CA 1
ATOM 1924 C C . GLN A 1 234 ? -1.135 -5.543 17.041 1.00 94.25 234 GLN A C 1
ATOM 1926 O O . GLN A 1 234 ? -2.273 -5.157 17.303 1.00 94.25 234 GLN A O 1
ATOM 1931 N N . THR A 1 235 ? -0.066 -4.759 17.199 1.00 93.94 235 THR A N 1
ATOM 1932 C CA . THR A 1 235 ? -0.131 -3.388 17.712 1.00 93.94 235 THR A CA 1
ATOM 1933 C C . THR A 1 235 ? -1.093 -2.529 16.893 1.00 93.94 235 THR A C 1
ATOM 1935 O O . THR A 1 235 ? -1.937 -1.847 17.471 1.00 93.94 235 THR A O 1
ATOM 1938 N N . VAL A 1 236 ? -0.987 -2.537 15.560 1.00 94.81 236 VAL A N 1
ATOM 1939 C CA . VAL A 1 236 ? -1.835 -1.710 14.686 1.00 94.81 236 VAL A CA 1
ATOM 1940 C C . VAL A 1 236 ? -3.299 -2.158 14.737 1.00 94.81 236 VAL A C 1
ATOM 1942 O O . VAL A 1 236 ? -4.191 -1.306 14.746 1.00 94.81 236 VAL A O 1
ATOM 1945 N N . ILE A 1 237 ? -3.566 -3.465 14.824 1.00 93.75 237 ILE A N 1
ATOM 1946 C CA . ILE A 1 237 ? -4.922 -4.006 14.998 1.00 93.75 237 ILE A CA 1
ATOM 1947 C C . ILE A 1 237 ? -5.533 -3.502 16.311 1.00 93.75 237 ILE A C 1
ATOM 1949 O O . ILE A 1 237 ? -6.658 -2.992 16.305 1.00 93.75 237 ILE A O 1
ATOM 1953 N N . GLU A 1 238 ? -4.786 -3.565 17.414 1.00 92.94 238 GLU A N 1
ATOM 1954 C CA . GLU A 1 238 ? -5.231 -3.124 18.742 1.00 92.94 238 GLU A CA 1
ATOM 1955 C C . GLU A 1 238 ? -5.567 -1.627 18.800 1.00 92.94 238 GLU A C 1
ATOM 1957 O O . GLU A 1 238 ? -6.464 -1.223 19.548 1.00 92.94 238 GLU A O 1
ATOM 1962 N N . LEU A 1 239 ? -4.948 -0.791 17.954 1.00 92.12 239 LEU A N 1
ATOM 1963 C CA . LEU A 1 239 ? -5.318 0.628 17.848 1.00 92.12 239 LEU A CA 1
ATOM 1964 C C . LEU A 1 239 ? -6.778 0.827 17.417 1.00 92.12 239 LEU A C 1
ATOM 1966 O O . LEU A 1 239 ? -7.365 1.869 17.715 1.00 92.12 239 LEU A O 1
ATOM 1970 N N . ASN A 1 240 ? -7.397 -0.144 16.739 1.00 89.38 240 ASN A N 1
ATOM 1971 C CA . ASN A 1 240 ? -8.814 -0.058 16.385 1.00 89.38 240 ASN A CA 1
ATOM 1972 C C . ASN A 1 240 ? -9.737 -0.296 17.588 1.00 89.38 240 ASN A C 1
ATOM 1974 O O . ASN A 1 240 ? -10.815 0.298 17.631 1.00 89.38 240 ASN A O 1
ATOM 1978 N N . ALA A 1 241 ? -9.318 -1.062 18.602 1.00 82.00 241 ALA A N 1
ATOM 1979 C CA . ALA A 1 241 ? -10.100 -1.233 19.830 1.00 82.00 241 ALA A CA 1
ATOM 1980 C C . ALA A 1 241 ? -10.257 0.100 20.585 1.00 82.00 241 ALA A C 1
ATOM 1982 O O . ALA A 1 241 ? -11.344 0.423 21.063 1.00 82.00 241 ALA A O 1
ATOM 1983 N N . LEU A 1 242 ? -9.210 0.936 20.585 1.00 70.38 242 LEU A N 1
ATOM 1984 C CA . LEU A 1 242 ? -9.246 2.297 21.142 1.00 70.38 242 LEU A CA 1
ATOM 1985 C C . LEU A 1 242 ? -10.233 3.225 20.415 1.00 70.38 242 LEU A C 1
ATOM 1987 O O . LEU A 1 242 ? -10.694 4.210 20.989 1.00 70.38 242 LEU A O 1
ATOM 1991 N N . LYS A 1 243 ? -10.553 2.943 19.146 1.00 69.19 243 LYS A N 1
ATOM 1992 C CA . LYS A 1 243 ? -11.546 3.708 18.377 1.00 69.19 243 LYS A CA 1
ATOM 1993 C C . LYS A 1 243 ? -12.977 3.293 18.719 1.00 69.19 243 LYS A C 1
ATOM 1995 O O . LYS A 1 243 ? -13.876 4.120 18.610 1.00 69.19 243 LYS A O 1
ATOM 2000 N N . LEU A 1 244 ? -13.191 2.040 19.125 1.00 60.47 244 LEU A N 1
ATOM 2001 C CA . LEU A 1 244 ? -14.511 1.521 19.498 1.00 60.47 244 LEU A CA 1
ATOM 2002 C C . LEU A 1 244 ? -14.971 2.030 20.868 1.00 60.47 244 LEU A C 1
ATOM 2004 O O . LEU A 1 244 ? -16.163 2.215 21.067 1.00 60.47 244 LEU A O 1
ATOM 2008 N N . THR A 1 245 ? -14.043 2.316 21.783 1.00 56.91 245 THR A N 1
ATOM 2009 C CA . THR A 1 245 ? -14.348 2.874 23.113 1.00 56.91 245 THR A CA 1
ATOM 2010 C C . THR A 1 245 ? -14.575 4.389 23.122 1.00 56.91 245 THR A C 1
ATOM 2012 O O . THR A 1 245 ? -14.985 4.936 24.140 1.00 56.91 245 THR A O 1
ATOM 2015 N N . ARG A 1 246 ? -14.301 5.081 22.007 1.00 53.50 246 ARG A N 1
ATOM 2016 C CA . ARG A 1 246 ? -14.439 6.544 21.850 1.00 53.50 246 ARG A CA 1
ATOM 2017 C C . ARG A 1 246 ? -15.665 6.967 21.027 1.00 53.50 246 ARG A C 1
ATOM 2019 O O . ARG A 1 246 ? -15.759 8.140 20.668 1.00 53.50 246 ARG A O 1
ATOM 2026 N N . ARG A 1 247 ? -16.541 6.023 20.677 1.00 44.47 247 ARG A N 1
ATOM 2027 C CA . ARG A 1 247 ? -17.814 6.283 19.991 1.00 44.47 247 ARG A CA 1
ATOM 2028 C C . ARG A 1 247 ? -18.959 6.392 20.980 1.00 44.47 247 ARG A C 1
ATOM 2030 O O . ARG A 1 247 ? -18.926 5.645 21.979 1.00 44.47 247 ARG A O 1
#